Protein AF-A0A165RMY0-F1 (afdb_monomer_lite)

Sequence (257 aa):
VIVLIRSHKGRTPVPSGYGSRSSFDFRRALIEDEMNNNKLNLLRGLVAYKQALLRDNFRCVVSGKMDKQSWNSTVKGGACGTQCAHIFGEIINTDLGEKAKVSAVQAIVVKKFFILEIYISKELAGAQIHRLDNILTLDSNLHEYFDNLKLWFEATETANRYNVVSTLDVVFHKDGFNVPHVVTFQFAQELALPNPRYLHIHASCCRVAHMSGAIGYYELLDDDDDEYDSTGVVPADVLAARLYDISISQSYLSDPV

InterPro domains:
  IPR003615 HNH nuclease [PF13391] (60-152)

Secondary structure (DSSP, 8-state):
-----PPP-PPPPP--------HHHHHHHHHHHHHHH--STHHHHHHHHHHHHHHTTTB-TTT-PEETTT--TTS-S-EE-EEEEESS-GGGTS---S--TTSHHHHHHHHHSHHHHHHHHHHTTGGGGG-GGGEEEEEHHHHHHHHTTSEEEEE-SSTTEEEEEES-GGGT-TTTT---SEEE---STTPPPPPHHHHHHHHHHHHHHHHTTHHHHHHHHHH--S---TTS--HHHHHHHHHHHHHHHHHTTS---

Foldseek 3Di:
DDDDDDDDDDDDDDDDPDPDPQLLNVVLVVLVVVLVDDDDQVCLLVNLLSLQCQFLVQAQQFLRAHDPVRDDPVDPHHYAPKDKAFLDDCLLQDDDDPDDLQQCLVSLLCVLVVVSSVVCNVCCPDSNSSQNLRIGTHGPVVSSCLSLLQWAWDDDPDPQKTQIHGPDCLCCDPVHSVTDRMGHRDGDPVGDHHHPVSRNVSNVSSVLCVQLVLSVVSVVVVPPPDDPPPPDQDSSNSSVVSVVVVVVVVVVVPDDD

Structure (mmCIF, N/CA/C/O backbone):
data_AF-A0A165RMY0-F1
#
_entry.id   AF-A0A165RMY0-F1
#
loop_
_atom_site.group_PDB
_atom_site.id
_atom_site.type_symbol
_atom_site.label_atom_id
_atom_site.label_alt_id
_atom_site.label_comp_id
_atom_site.label_asym_id
_atom_site.label_entity_id
_atom_site.label_seq_id
_atom_site.pdbx_PDB_ins_code
_atom_site.Cartn_x
_atom_site.Cartn_y
_atom_site.Cartn_z
_atom_site.occupancy
_atom_site.B_iso_or_equiv
_atom_site.auth_seq_id
_atom_site.auth_comp_id
_atom_site.auth_asym_id
_atom_site.auth_atom_id
_atom_site.pdbx_PDB_model_num
ATOM 1 N N . VAL A 1 1 ? 30.633 -5.294 35.279 1.00 34.88 1 VAL A N 1
ATOM 2 C CA . VAL A 1 1 ? 29.904 -4.755 36.451 1.00 34.88 1 VAL A CA 1
ATOM 3 C C . VAL A 1 1 ? 28.467 -4.510 36.023 1.00 34.88 1 VAL A C 1
ATOM 5 O O . VAL A 1 1 ? 28.232 -3.653 35.186 1.00 34.88 1 VAL A O 1
ATOM 8 N N . ILE A 1 2 ? 27.542 -5.345 36.497 1.00 27.94 2 ILE A N 1
ATOM 9 C CA . ILE A 1 2 ? 26.100 -5.256 36.223 1.00 27.94 2 ILE A CA 1
ATOM 10 C C . ILE A 1 2 ? 25.501 -4.319 37.276 1.00 27.94 2 ILE A C 1
ATOM 12 O O . ILE A 1 2 ? 25.646 -4.589 38.467 1.00 27.94 2 ILE A O 1
ATOM 16 N N . VAL A 1 3 ? 24.840 -3.236 36.863 1.00 31.17 3 VAL A N 1
ATOM 17 C CA . VAL A 1 3 ? 24.100 -2.359 37.784 1.00 31.17 3 VAL A CA 1
ATOM 18 C C . VAL A 1 3 ? 22.617 -2.718 37.714 1.00 31.17 3 VAL A C 1
ATOM 20 O O . VAL A 1 3 ? 21.910 -2.364 36.777 1.00 31.17 3 VAL A O 1
ATOM 23 N N . LEU A 1 4 ? 22.164 -3.463 38.723 1.00 30.69 4 LEU A N 1
ATOM 24 C CA . LEU A 1 4 ? 20.758 -3.739 39.019 1.00 30.69 4 LEU A CA 1
ATOM 25 C C . LEU A 1 4 ? 20.117 -2.488 39.638 1.00 30.69 4 LEU A C 1
ATOM 27 O O . LEU A 1 4 ? 20.465 -2.112 40.758 1.00 30.69 4 LEU A O 1
ATOM 31 N N . ILE A 1 5 ? 19.151 -1.869 38.958 1.00 38.00 5 ILE A N 1
ATOM 32 C CA . ILE A 1 5 ? 18.330 -0.805 39.553 1.00 38.00 5 ILE A CA 1
ATOM 33 C C . ILE A 1 5 ? 17.150 -1.459 40.285 1.00 38.00 5 ILE A C 1
ATOM 35 O O . ILE A 1 5 ? 16.245 -2.026 39.675 1.00 38.00 5 ILE A O 1
ATOM 39 N N . ARG A 1 6 ? 17.177 -1.404 41.623 1.00 34.34 6 ARG A N 1
ATOM 40 C CA . ARG A 1 6 ? 16.080 -1.828 42.506 1.00 34.34 6 ARG A CA 1
ATOM 41 C C . ARG A 1 6 ? 14.945 -0.797 42.468 1.00 34.34 6 ARG A C 1
ATOM 43 O O . ARG A 1 6 ? 15.163 0.371 42.769 1.00 34.34 6 ARG A O 1
ATOM 50 N N . SER A 1 7 ? 13.728 -1.247 42.167 1.00 33.22 7 SER A N 1
ATOM 51 C CA . SER A 1 7 ? 12.495 -0.465 42.323 1.00 33.22 7 SER A CA 1
ATOM 52 C C . SER A 1 7 ? 12.099 -0.373 43.805 1.00 33.22 7 SER A C 1
ATOM 54 O O . SER A 1 7 ? 11.977 -1.392 44.492 1.00 33.22 7 SER A O 1
ATOM 56 N N . HIS A 1 8 ? 11.905 0.847 44.313 1.00 31.61 8 HIS A N 1
ATOM 57 C CA . HIS A 1 8 ? 11.304 1.093 45.622 1.00 31.61 8 HIS A CA 1
ATOM 58 C C . HIS A 1 8 ? 9.777 0.951 45.542 1.00 31.61 8 HIS A C 1
ATOM 60 O O . HIS A 1 8 ? 9.111 1.638 44.771 1.00 31.61 8 HIS A O 1
ATOM 66 N N . LYS A 1 9 ? 9.223 0.061 46.376 1.00 41.12 9 LYS A N 1
ATOM 67 C CA . LYS A 1 9 ? 7.779 -0.132 46.560 1.00 41.12 9 LYS A CA 1
ATOM 68 C C . LYS A 1 9 ? 7.156 1.107 47.217 1.00 41.12 9 LYS A C 1
ATOM 70 O O . LYS A 1 9 ? 7.200 1.248 48.437 1.00 41.12 9 LYS A O 1
ATOM 75 N N . GLY A 1 10 ? 6.573 1.987 46.407 1.00 38.88 10 GLY A N 1
ATOM 76 C CA . GLY A 1 10 ? 5.635 3.025 46.844 1.00 38.88 10 GLY A CA 1
ATOM 77 C C . GLY A 1 10 ? 4.197 2.494 46.913 1.00 38.88 10 GLY A C 1
ATOM 78 O O . GLY A 1 10 ? 3.834 1.575 46.182 1.00 38.88 10 GLY A O 1
ATOM 79 N N . ARG A 1 11 ? 3.389 3.056 47.821 1.00 34.16 11 ARG A N 1
ATOM 80 C CA . ARG A 1 11 ? 1.972 2.714 48.049 1.00 34.16 11 ARG A CA 1
ATOM 81 C C . ARG A 1 11 ? 1.127 2.904 46.781 1.00 34.16 11 ARG A C 1
ATOM 83 O O . ARG A 1 11 ? 1.184 3.962 46.164 1.00 34.16 11 ARG A O 1
ATOM 90 N N . THR A 1 12 ? 0.300 1.910 46.457 1.00 37.19 12 THR A N 1
ATOM 91 C CA . THR A 1 12 ? -0.733 1.967 45.411 1.00 37.19 12 THR A CA 1
ATOM 92 C C . THR A 1 12 ? -1.746 3.079 45.719 1.00 37.19 12 THR A C 1
ATOM 94 O O . THR A 1 12 ? -2.384 3.014 46.774 1.00 37.19 12 THR A O 1
ATOM 97 N N . PRO A 1 13 ? -1.928 4.0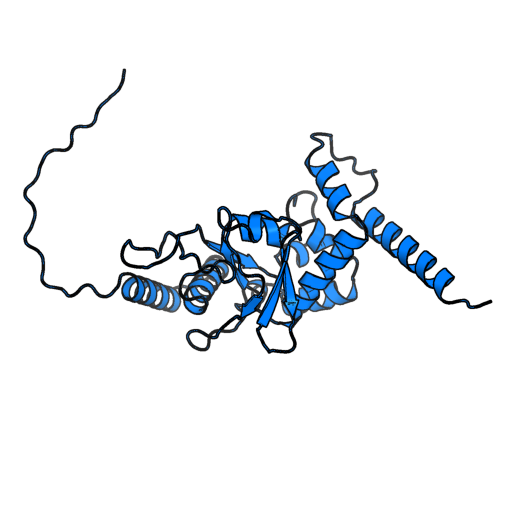94 44.853 1.00 40.50 13 PRO A N 1
ATOM 98 C CA . PRO A 1 13 ? -3.017 5.050 45.002 1.00 40.50 13 PRO A CA 1
ATOM 99 C C . PRO A 1 13 ? -4.366 4.390 44.692 1.00 40.50 13 PRO A C 1
ATOM 101 O O . PRO A 1 13 ? -4.460 3.489 43.860 1.00 40.50 13 PRO A O 1
ATOM 104 N N . VAL A 1 14 ? -5.402 4.859 45.384 1.00 31.81 14 VAL A N 1
ATOM 105 C CA . VAL A 1 14 ? -6.807 4.442 45.254 1.00 31.81 14 VAL A CA 1
ATOM 106 C C . VAL A 1 14 ? -7.271 4.544 43.789 1.00 31.81 14 VAL A C 1
ATOM 108 O O . VAL A 1 14 ? -6.948 5.544 43.144 1.00 31.81 14 VAL A O 1
ATOM 111 N N . PRO A 1 15 ? -8.035 3.571 43.249 1.00 34.16 15 PRO A N 1
ATOM 112 C CA . PRO A 1 15 ? -8.559 3.661 41.889 1.00 34.16 15 PRO A CA 1
ATOM 113 C C . PRO A 1 15 ? -9.482 4.876 41.774 1.00 34.16 15 PRO A C 1
ATOM 115 O O . PRO A 1 15 ? -10.523 4.940 42.429 1.00 34.16 15 PRO A O 1
ATOM 118 N N . SER A 1 16 ? -9.104 5.855 40.955 1.00 42.16 16 SER A N 1
ATOM 119 C CA . SER A 1 16 ? -10.005 6.937 40.584 1.00 42.16 16 SER A CA 1
ATOM 120 C C . SER A 1 16 ? -11.103 6.364 39.685 1.00 42.16 16 SER A C 1
ATOM 122 O O . SER A 1 16 ? -10.836 5.771 38.642 1.00 42.16 16 SER A O 1
ATOM 124 N N . GLY A 1 17 ? -12.357 6.520 40.113 1.00 38.38 17 GLY A N 1
ATOM 125 C CA . GLY A 1 17 ? -13.561 6.063 39.414 1.00 38.38 17 GLY A CA 1
ATOM 126 C C . GLY A 1 17 ? -13.906 6.876 38.165 1.00 38.38 17 GLY A C 1
ATOM 127 O O . GLY A 1 17 ? -15.063 7.233 37.971 1.00 38.38 17 GLY A O 1
ATOM 128 N N . TYR A 1 18 ? -12.924 7.177 37.318 1.00 40.72 18 TYR A N 1
ATOM 129 C CA . TYR A 1 18 ? -13.184 7.641 35.962 1.00 40.72 18 TYR A CA 1
ATOM 130 C C . TYR A 1 18 ? -13.264 6.410 35.072 1.00 40.72 18 TYR A C 1
ATOM 132 O O . TYR A 1 18 ? -12.247 5.771 34.801 1.00 40.72 18 TYR A O 1
ATOM 140 N N . GLY A 1 19 ? -14.481 6.061 34.641 1.00 38.88 19 GLY A N 1
ATOM 141 C CA . GLY A 1 19 ? -14.678 5.076 33.584 1.00 38.88 19 GLY A CA 1
ATOM 142 C C . GLY A 1 19 ? -13.726 5.415 32.447 1.00 38.88 19 GLY A C 1
ATOM 143 O O . GLY A 1 19 ? -13.791 6.516 31.897 1.00 38.88 19 GLY A O 1
ATOM 144 N N . SER A 1 20 ? -12.765 4.526 32.189 1.00 46.06 20 SER A N 1
ATOM 145 C CA . SER A 1 20 ? -11.734 4.761 31.192 1.00 46.06 20 SER A CA 1
ATOM 146 C C . SER A 1 20 ? -12.426 4.959 29.856 1.00 46.06 20 SER A C 1
ATOM 148 O O . SER A 1 20 ? -12.879 4.002 29.231 1.00 46.06 20 SER A O 1
ATOM 150 N N . ARG A 1 21 ? -12.506 6.218 29.419 1.00 45.94 21 ARG A N 1
ATOM 151 C CA . ARG A 1 21 ? -12.652 6.546 28.006 1.00 45.94 21 ARG A CA 1
ATOM 152 C C . ARG A 1 21 ? -11.625 5.668 27.296 1.00 45.94 21 ARG A C 1
ATOM 154 O O . ARG A 1 21 ? -10.465 5.650 27.722 1.00 45.94 21 ARG A O 1
ATOM 161 N N . SER A 1 22 ? -12.059 4.843 26.345 1.00 57.19 22 SER A N 1
ATOM 162 C CA . SER A 1 22 ? -11.154 3.863 25.747 1.00 57.19 22 SER A CA 1
ATOM 163 C C . SER A 1 22 ? -9.915 4.608 25.231 1.00 57.19 22 SER A C 1
ATOM 165 O O . SER A 1 22 ? -10.031 5.738 24.751 1.00 57.19 22 SER A O 1
ATOM 167 N N . SER A 1 23 ? -8.711 4.045 25.369 1.00 58.12 23 SER A N 1
ATOM 168 C CA . SER A 1 23 ? -7.483 4.738 24.929 1.00 58.12 23 SER A CA 1
ATOM 169 C C . SER A 1 23 ? -7.546 5.164 23.453 1.00 58.12 23 SER A C 1
ATOM 171 O O . SER A 1 23 ? -6.851 6.096 23.054 1.00 58.12 23 SER A O 1
ATOM 173 N N . PHE A 1 24 ? -8.415 4.512 22.671 1.00 59.06 24 PHE A N 1
ATOM 174 C CA . PHE A 1 24 ? -8.783 4.867 21.301 1.00 59.06 24 PHE A CA 1
ATOM 175 C C . PHE A 1 24 ? -9.515 6.194 21.210 1.00 59.06 24 PHE A C 1
ATOM 177 O O . PHE A 1 24 ? -9.080 7.065 20.465 1.00 59.06 24 PHE A O 1
ATOM 184 N N . ASP A 1 25 ? -10.582 6.374 21.986 1.00 65.88 25 ASP A N 1
ATOM 185 C CA . ASP A 1 25 ? -11.353 7.619 21.992 1.00 65.88 25 ASP A CA 1
ATOM 186 C C . ASP A 1 25 ? -10.493 8.796 22.460 1.00 65.88 25 ASP A C 1
ATOM 188 O O . ASP A 1 25 ? -10.648 9.916 21.979 1.00 65.88 25 ASP A O 1
ATOM 192 N N . PHE A 1 26 ? -9.549 8.536 23.371 1.00 68.75 26 PHE A N 1
ATOM 193 C CA . PHE A 1 26 ? -8.581 9.535 23.812 1.00 68.75 26 PHE A CA 1
ATOM 194 C C . PHE A 1 26 ? -7.578 9.912 22.710 1.00 68.75 26 PHE A C 1
ATOM 196 O O . PHE A 1 26 ? -7.409 11.096 22.432 1.00 68.75 26 PHE A O 1
ATOM 203 N N . ARG A 1 27 ? -6.936 8.934 22.051 1.00 69.38 27 ARG A N 1
ATOM 204 C CA . ARG A 1 27 ? -5.999 9.217 20.944 1.00 69.38 27 ARG A CA 1
ATOM 205 C C . ARG A 1 27 ? -6.680 9.863 19.750 1.00 69.38 27 ARG A C 1
ATOM 207 O O . ARG A 1 27 ? -6.096 10.755 19.147 1.00 69.38 27 ARG A O 1
ATOM 214 N N . ARG A 1 28 ? -7.900 9.431 19.426 1.00 73.56 28 ARG A N 1
ATOM 215 C CA . ARG A 1 28 ? -8.724 10.050 18.387 1.00 73.56 28 ARG A CA 1
ATOM 216 C C . ARG A 1 28 ? -8.933 11.530 18.689 1.00 73.56 28 ARG A C 1
ATOM 218 O O . ARG A 1 28 ? -8.552 12.356 17.871 1.00 73.56 28 ARG A O 1
ATOM 225 N N . ALA A 1 29 ? -9.439 11.852 19.880 1.00 72.62 29 ALA A N 1
ATOM 226 C CA . ALA A 1 29 ? -9.678 13.236 20.279 1.00 72.62 29 ALA A CA 1
ATOM 227 C C . ALA A 1 29 ? -8.391 14.082 20.277 1.00 72.62 29 ALA A C 1
ATOM 229 O O . ALA A 1 29 ? -8.426 15.242 19.881 1.00 72.62 29 ALA A O 1
ATOM 230 N N . LEU A 1 30 ? -7.254 13.503 20.684 1.00 71.50 30 LEU A N 1
ATOM 231 C CA . LEU A 1 30 ? -5.956 14.182 20.644 1.00 71.50 30 LEU A CA 1
ATOM 232 C C . LEU A 1 30 ? -5.532 14.513 19.206 1.00 71.50 30 LEU A C 1
ATOM 234 O O . LEU A 1 30 ? -5.118 15.632 18.933 1.00 71.50 30 LEU A O 1
ATOM 238 N N . ILE A 1 31 ? -5.655 13.553 18.286 1.00 69.81 31 ILE A N 1
ATOM 239 C CA . ILE A 1 31 ? -5.307 13.763 16.878 1.00 69.81 31 ILE A CA 1
ATOM 240 C C . ILE A 1 31 ? -6.229 14.803 16.236 1.00 69.81 31 ILE A C 1
ATOM 242 O O . ILE A 1 31 ? -5.745 15.672 15.514 1.00 69.81 31 ILE A O 1
ATOM 246 N N . GLU A 1 32 ? -7.534 14.732 16.501 1.00 74.44 32 GLU A N 1
ATOM 247 C CA . GLU A 1 32 ? -8.515 15.699 15.998 1.00 74.44 32 GLU A CA 1
ATOM 248 C C . GLU A 1 32 ? -8.205 17.125 16.492 1.00 74.44 32 GLU A C 1
ATOM 250 O O . GLU A 1 32 ? -8.235 18.069 15.701 1.00 74.44 32 GLU A O 1
ATOM 255 N N . ASP A 1 33 ? -7.835 17.291 17.766 1.00 70.00 33 ASP A N 1
ATOM 256 C CA . ASP A 1 33 ? -7.425 18.583 18.335 1.00 70.00 33 ASP A CA 1
ATOM 257 C C . ASP A 1 33 ? -6.104 19.099 17.735 1.00 70.00 33 ASP A C 1
ATOM 259 O O . ASP A 1 33 ? -6.003 20.257 17.325 1.00 70.00 33 ASP A O 1
ATOM 263 N N . GLU A 1 34 ? -5.098 18.232 17.594 1.00 66.75 34 GLU A N 1
ATOM 264 C CA . GLU A 1 34 ? -3.814 18.582 16.977 1.00 66.75 34 GLU A CA 1
ATOM 265 C C . GLU A 1 34 ? -3.968 19.008 15.510 1.00 66.75 34 GLU A C 1
ATOM 267 O O . GLU A 1 34 ? -3.261 19.910 15.050 1.00 66.75 34 GLU A O 1
ATOM 272 N N . MET A 1 35 ? -4.888 18.381 14.772 1.00 66.25 35 MET A N 1
ATOM 273 C CA . MET A 1 35 ? -5.183 18.730 13.381 1.00 66.25 35 MET A CA 1
ATOM 274 C C . MET A 1 35 ? -5.814 20.118 13.246 1.00 66.25 35 MET A C 1
ATOM 276 O O . MET A 1 35 ? -5.496 20.839 12.301 1.00 66.25 35 MET A O 1
ATOM 280 N N . ASN A 1 36 ? -6.666 20.512 14.191 1.00 66.12 36 ASN A N 1
ATOM 281 C CA . ASN A 1 36 ? -7.329 21.815 14.167 1.00 66.12 36 ASN A CA 1
ATOM 282 C C . ASN A 1 36 ? -6.370 22.981 14.480 1.00 66.12 36 ASN A C 1
ATOM 284 O O . ASN A 1 36 ? -6.662 24.123 14.124 1.00 66.12 36 ASN A O 1
ATOM 288 N N . ASN A 1 37 ? -5.218 22.705 15.105 1.00 61.50 37 ASN A N 1
ATOM 289 C CA . ASN A 1 37 ? -4.375 23.727 15.725 1.00 61.50 37 ASN A CA 1
ATOM 290 C C . ASN A 1 37 ? -3.081 24.121 14.970 1.00 61.50 37 ASN A C 1
ATOM 292 O O . ASN A 1 37 ? -2.452 25.086 15.402 1.00 61.50 37 ASN A O 1
ATOM 296 N N . ASN A 1 38 ? -2.642 23.477 13.868 1.00 53.47 38 ASN A N 1
ATOM 297 C CA . ASN A 1 38 ? -1.276 23.728 13.341 1.00 53.47 38 ASN A CA 1
ATOM 298 C C . ASN A 1 38 ? -1.081 23.947 11.814 1.00 53.47 38 ASN A C 1
ATOM 300 O O . ASN A 1 38 ? -1.577 23.206 10.969 1.00 53.47 38 ASN A O 1
ATOM 304 N N . LYS A 1 39 ? -0.272 24.981 11.487 1.00 58.94 39 LYS A N 1
ATOM 305 C CA . LYS A 1 39 ? 0.133 25.505 10.156 1.00 58.94 39 LYS A CA 1
ATOM 306 C C . LYS A 1 39 ? 1.559 25.065 9.750 1.00 58.94 39 LYS A C 1
ATOM 308 O O . LYS A 1 39 ? 2.464 25.222 10.558 1.00 58.94 39 LYS A O 1
ATOM 313 N N . LEU A 1 40 ? 1.748 24.733 8.457 1.00 49.84 40 LEU A N 1
ATOM 314 C CA . LEU A 1 40 ? 2.989 24.610 7.628 1.00 49.84 40 LEU A CA 1
ATOM 315 C C . LEU A 1 40 ? 3.378 23.193 7.153 1.00 49.84 40 LEU A C 1
ATOM 317 O O . LEU A 1 40 ? 3.187 22.206 7.840 1.00 49.84 40 LEU A O 1
ATOM 321 N N . ASN A 1 41 ? 3.933 23.111 5.937 1.00 47.12 41 ASN A N 1
ATOM 322 C CA . ASN A 1 41 ? 4.053 21.913 5.084 1.00 47.12 41 ASN A CA 1
ATOM 323 C C . ASN A 1 41 ? 4.687 20.653 5.707 1.00 47.12 41 ASN A C 1
ATOM 325 O O . ASN A 1 41 ? 4.256 19.562 5.351 1.00 47.12 41 ASN A O 1
ATOM 329 N N . LEU A 1 42 ? 5.622 20.761 6.662 1.00 49.53 42 LEU A N 1
ATOM 330 C CA . LEU A 1 42 ? 6.168 19.592 7.382 1.00 49.53 42 LEU A CA 1
ATOM 331 C C . LEU A 1 42 ? 5.092 18.886 8.233 1.00 49.53 42 LEU A C 1
ATOM 333 O O . LEU A 1 42 ? 5.133 17.678 8.446 1.00 49.53 42 LEU A O 1
ATOM 337 N N . LEU A 1 43 ? 4.071 19.631 8.661 1.00 61.44 43 LEU A N 1
ATOM 338 C CA . LEU A 1 43 ? 2.893 19.083 9.319 1.00 61.44 43 LEU A CA 1
ATOM 339 C C . LEU A 1 43 ? 1.960 18.383 8.333 1.00 61.44 43 LEU A C 1
ATOM 341 O O . LEU A 1 43 ? 1.160 17.583 8.783 1.00 61.44 43 LEU A O 1
ATOM 345 N N . ARG A 1 44 ? 2.027 18.626 7.015 1.00 68.50 44 ARG A N 1
ATOM 346 C CA . ARG A 1 44 ? 1.049 18.052 6.071 1.00 68.50 44 ARG A CA 1
ATOM 347 C C . ARG A 1 44 ? 1.199 16.547 5.928 1.00 68.50 44 ARG A C 1
ATOM 349 O O . ARG A 1 44 ? 0.193 15.857 6.011 1.00 68.50 44 ARG A O 1
ATOM 356 N N . GLY A 1 45 ? 2.425 16.040 5.794 1.00 71.81 45 GLY A N 1
ATO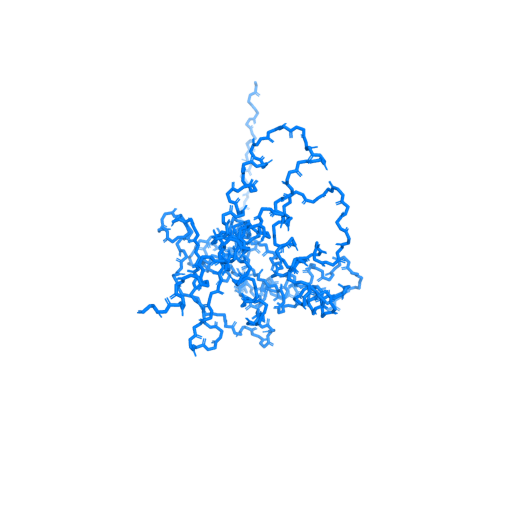M 357 C CA . GLY A 1 45 ? 2.674 14.595 5.801 1.00 71.81 45 GLY A CA 1
ATOM 358 C C . GLY A 1 45 ? 2.250 13.949 7.125 1.00 71.81 45 GLY A C 1
ATOM 359 O O . GLY A 1 45 ? 1.584 12.919 7.129 1.00 71.81 45 GLY A O 1
ATOM 360 N N . LEU A 1 46 ? 2.543 14.604 8.255 1.00 78.06 46 LEU A N 1
ATOM 361 C CA . LEU A 1 46 ? 2.135 14.131 9.582 1.00 78.06 46 LEU A CA 1
ATOM 362 C C . LEU A 1 46 ? 0.608 14.159 9.778 1.00 78.06 46 LEU A C 1
ATOM 364 O O . LEU A 1 46 ? 0.043 13.234 10.354 1.00 78.06 46 LEU A O 1
ATOM 368 N N . VAL A 1 47 ? -0.063 15.207 9.299 1.00 83.12 47 VAL A N 1
ATOM 369 C CA . VAL A 1 47 ? -1.525 15.358 9.320 1.00 83.12 47 VAL A CA 1
ATOM 370 C C . VAL A 1 47 ? -2.167 14.309 8.423 1.00 83.12 47 VAL A C 1
ATOM 372 O O . VAL A 1 47 ? -3.107 13.654 8.854 1.00 83.12 47 VAL A O 1
ATOM 375 N N . ALA A 1 48 ? -1.631 14.086 7.224 1.00 85.69 48 ALA A N 1
ATOM 376 C CA . ALA A 1 48 ? -2.126 13.066 6.311 1.00 85.69 48 ALA A CA 1
ATOM 377 C C . ALA A 1 48 ? -1.952 11.656 6.894 1.00 85.69 48 ALA A C 1
ATOM 379 O O . ALA A 1 48 ? -2.873 10.847 6.826 1.00 85.69 48 ALA A O 1
ATOM 380 N N . TYR A 1 49 ? -0.825 11.383 7.560 1.00 88.00 49 TYR A N 1
ATOM 381 C CA . TYR A 1 49 ? -0.627 10.128 8.285 1.00 88.00 49 TYR A CA 1
ATOM 382 C C . TYR A 1 49 ? -1.644 9.951 9.420 1.00 88.00 49 TYR A C 1
ATOM 384 O O . TYR A 1 49 ? -2.256 8.895 9.557 1.00 88.00 49 TYR A O 1
ATOM 392 N N . LYS A 1 50 ? -1.884 10.999 10.211 1.00 88.44 50 LYS A N 1
ATOM 393 C CA . LYS A 1 50 ? -2.900 10.990 11.271 1.00 88.44 50 LYS A CA 1
ATOM 394 C C . LYS A 1 50 ? -4.316 10.781 10.723 1.00 88.44 50 LYS A C 1
ATOM 396 O O . LYS A 1 50 ? -5.074 9.998 11.289 1.00 88.44 50 LYS A O 1
ATOM 401 N N . GLN A 1 51 ? -4.656 11.415 9.603 1.00 89.88 51 GLN A N 1
ATOM 402 C CA . GLN A 1 51 ? -5.914 11.185 8.890 1.00 89.88 51 GLN A CA 1
ATOM 403 C C . GLN A 1 51 ? -6.027 9.746 8.381 1.00 89.88 51 GLN A C 1
ATOM 405 O O . GLN A 1 51 ? -7.093 9.150 8.498 1.00 89.88 51 GLN A O 1
ATOM 410 N N . ALA A 1 52 ? -4.940 9.164 7.870 1.00 92.38 52 ALA A N 1
ATOM 411 C CA . ALA A 1 52 ? -4.909 7.768 7.441 1.00 92.38 52 ALA A CA 1
ATOM 412 C C . ALA A 1 52 ? -5.135 6.817 8.621 1.00 92.38 52 ALA A C 1
ATOM 414 O O . ALA A 1 52 ? -5.979 5.929 8.533 1.00 92.38 52 ALA A O 1
ATOM 415 N N . LEU A 1 53 ? -4.502 7.070 9.771 1.00 91.75 53 LEU A N 1
ATOM 416 C CA . LEU A 1 53 ? -4.775 6.320 10.998 1.00 91.75 53 LEU A CA 1
ATOM 417 C C . LEU A 1 53 ? -6.243 6.433 11.426 1.00 91.75 53 LEU A C 1
ATOM 419 O O . LEU A 1 53 ? -6.848 5.423 11.775 1.00 91.75 53 LEU A O 1
ATOM 423 N N . LEU A 1 54 ? -6.845 7.623 11.377 1.00 90.56 54 LEU A N 1
ATOM 424 C CA . LEU A 1 54 ? -8.266 7.794 11.697 1.00 90.56 54 LEU A CA 1
ATOM 425 C C . LEU A 1 54 ? -9.178 7.040 10.720 1.00 90.56 54 LEU A C 1
ATOM 427 O O . LEU A 1 54 ? -10.090 6.338 11.170 1.00 90.56 54 LEU A O 1
ATOM 431 N N . ARG A 1 55 ? -8.905 7.147 9.413 1.00 92.94 55 ARG A N 1
ATOM 432 C CA . ARG A 1 55 ? -9.610 6.439 8.331 1.00 92.94 55 ARG A CA 1
ATOM 433 C C . ARG A 1 55 ? -9.538 4.926 8.510 1.00 92.94 55 ARG A C 1
ATOM 435 O O . ARG A 1 55 ? -10.526 4.232 8.312 1.00 92.94 55 ARG A O 1
ATOM 442 N N . ASP A 1 56 ? -8.389 4.423 8.936 1.00 92.44 56 ASP A N 1
ATOM 443 C CA . ASP A 1 56 ? -8.116 2.988 9.002 1.00 92.44 56 ASP A CA 1
ATOM 444 C C . ASP A 1 56 ? -8.345 2.423 10.416 1.00 92.44 56 ASP A C 1
ATOM 446 O O . ASP A 1 56 ? -7.954 1.298 10.731 1.00 92.44 56 ASP A O 1
ATOM 450 N N . ASN A 1 57 ? -8.989 3.206 11.294 1.00 90.88 57 ASN A N 1
ATOM 451 C CA . ASN A 1 57 ? -9.255 2.870 12.693 1.00 90.88 57 ASN A CA 1
ATOM 452 C C . ASN A 1 57 ? -7.999 2.377 13.439 1.00 90.88 57 ASN A C 1
ATOM 454 O O . ASN A 1 57 ? -8.038 1.400 14.193 1.00 90.88 57 ASN A O 1
ATOM 458 N N . PHE A 1 58 ? -6.885 3.073 13.205 1.00 91.19 58 PHE A N 1
ATOM 459 C CA . PHE A 1 58 ? -5.559 2.826 13.761 1.00 91.19 58 PHE A CA 1
ATOM 460 C C . PHE A 1 58 ? -5.024 1.429 13.447 1.00 91.19 58 PHE A C 1
ATOM 462 O O . PHE A 1 58 ? -4.417 0.784 14.305 1.00 91.19 58 PHE A O 1
ATOM 469 N N . ARG A 1 59 ? -5.285 0.918 12.242 1.00 92.19 59 ARG A N 1
ATOM 470 C CA . ARG A 1 59 ? -4.835 -0.407 11.811 1.00 92.19 59 ARG A CA 1
ATOM 471 C C . ARG A 1 59 ? -4.106 -0.338 10.484 1.00 92.19 59 ARG A C 1
ATOM 473 O O . ARG A 1 59 ? -4.388 0.506 9.641 1.00 92.19 59 ARG A O 1
ATOM 480 N N . CYS A 1 60 ? -3.207 -1.292 10.282 1.00 94.38 60 CYS A N 1
ATOM 481 C CA . CYS A 1 60 ? -2.749 -1.622 8.946 1.00 94.38 60 CYS A CA 1
ATOM 482 C C . CYS A 1 60 ? -3.956 -2.069 8.108 1.00 94.38 60 CYS A C 1
ATOM 484 O O . CYS A 1 60 ? -4.652 -3.013 8.491 1.00 94.38 60 CYS A O 1
ATOM 486 N N . VAL A 1 61 ? -4.173 -1.438 6.951 1.00 94.31 61 VAL A N 1
ATOM 487 C CA . VAL A 1 61 ? -5.327 -1.725 6.072 1.00 94.31 61 VAL A CA 1
ATOM 488 C C . VAL A 1 61 ? -5.302 -3.124 5.463 1.00 94.31 61 VAL A C 1
ATOM 490 O O . VAL A 1 61 ? -6.306 -3.589 4.933 1.00 94.31 61 VAL A O 1
ATOM 493 N N . VAL A 1 62 ? -4.154 -3.796 5.545 1.00 94.00 62 VAL A N 1
ATOM 494 C CA . VAL A 1 62 ? -3.920 -5.109 4.945 1.00 94.00 62 VAL A CA 1
ATOM 495 C C . VAL A 1 62 ? -3.981 -6.208 6.000 1.00 94.00 62 VAL A C 1
ATOM 497 O O . VAL A 1 62 ? -4.816 -7.100 5.921 1.00 94.00 62 VAL A O 1
ATOM 500 N N . SER A 1 63 ? -3.126 -6.140 7.025 1.00 93.38 63 SER A N 1
ATOM 501 C CA . SER A 1 63 ? -3.063 -7.173 8.069 1.00 93.38 63 SER A CA 1
ATOM 502 C C . SER A 1 63 ? -4.122 -7.009 9.164 1.00 93.38 63 SER A C 1
ATOM 504 O O . SER A 1 63 ? -4.319 -7.913 9.975 1.00 93.38 63 SER A O 1
ATOM 506 N N . GLY A 1 64 ? -4.762 -5.838 9.265 1.00 92.00 64 GLY A N 1
ATOM 507 C CA . GLY A 1 64 ? -5.693 -5.500 10.346 1.00 92.00 64 GLY A CA 1
ATOM 508 C C . GLY A 1 64 ? -5.038 -5.342 11.727 1.00 92.00 64 GLY A C 1
ATOM 509 O O . GLY A 1 64 ? -5.736 -5.039 12.707 1.00 92.00 64 GLY A O 1
ATOM 510 N N . LYS A 1 65 ? -3.712 -5.533 11.830 1.00 91.69 65 LYS A N 1
ATOM 511 C CA . LYS A 1 65 ? -2.938 -5.316 13.059 1.00 91.69 65 LYS A CA 1
ATOM 512 C C . LYS A 1 65 ? -3.010 -3.844 13.452 1.00 91.69 65 LYS A C 1
ATOM 514 O O . LYS A 1 65 ? -3.030 -2.957 12.603 1.00 91.69 65 LYS A O 1
ATOM 519 N N . MET A 1 66 ? -3.103 -3.602 14.750 1.00 91.69 66 MET A N 1
ATOM 520 C CA . MET A 1 66 ? -3.283 -2.266 15.305 1.00 91.69 66 MET A CA 1
ATOM 521 C C . MET A 1 66 ? -1.952 -1.530 15.408 1.00 91.69 66 MET A C 1
ATOM 523 O O . MET A 1 66 ? -0.934 -2.139 15.726 1.00 91.69 66 MET A O 1
ATOM 527 N N . ASP A 1 67 ? -1.963 -0.220 15.200 1.00 92.19 67 ASP A N 1
ATOM 528 C CA . ASP A 1 67 ? -0.799 0.619 15.444 1.00 92.19 67 ASP A CA 1
ATOM 529 C C . ASP A 1 67 ? -0.302 0.446 16.890 1.00 92.19 67 ASP A C 1
ATOM 531 O O . ASP A 1 67 ? -1.074 0.487 17.853 1.00 92.19 67 ASP A O 1
ATOM 535 N N . LYS A 1 68 ? 1.006 0.222 17.054 1.00 90.19 68 LYS A N 1
ATOM 536 C CA . LYS A 1 68 ? 1.676 0.065 18.355 1.00 90.19 68 LYS A CA 1
ATOM 537 C C . LYS A 1 68 ? 1.434 1.273 19.246 1.00 90.19 68 LYS A C 1
ATOM 539 O O . LYS A 1 68 ? 1.211 1.111 20.444 1.00 90.19 68 LYS A O 1
ATOM 544 N N . GLN A 1 69 ? 1.426 2.471 18.665 1.00 86.25 69 GLN A N 1
ATOM 545 C CA . GLN A 1 69 ? 1.010 3.674 19.365 1.00 86.25 69 GLN A CA 1
ATOM 546 C C . GLN A 1 69 ? -0.511 3.816 19.340 1.00 86.25 69 GLN A C 1
ATOM 548 O O . GLN A 1 69 ? -1.019 4.900 19.176 1.00 86.25 69 GLN A O 1
ATOM 553 N N . SER A 1 70 ? -1.297 2.773 19.482 1.00 85.00 70 SER A N 1
ATOM 554 C CA . SER A 1 70 ? -2.755 2.865 19.663 1.00 85.00 70 SER A CA 1
ATOM 555 C C . SER A 1 70 ? -3.260 1.651 20.409 1.00 85.00 70 SER A C 1
ATOM 557 O O . SER A 1 70 ? -4.233 1.733 21.155 1.00 85.00 70 SER A O 1
ATOM 559 N N . TRP A 1 71 ? -2.522 0.555 20.271 1.00 83.31 71 TRP A N 1
ATOM 560 C CA . TRP A 1 71 ? -2.732 -0.695 20.948 1.00 83.31 71 TRP A CA 1
ATOM 561 C C . TRP A 1 71 ? -2.810 -0.563 22.469 1.00 83.31 71 TRP A C 1
ATOM 563 O O . TRP A 1 71 ? -2.048 0.154 23.123 1.00 83.31 71 TRP A O 1
ATOM 573 N N . ASN A 1 72 ? -3.738 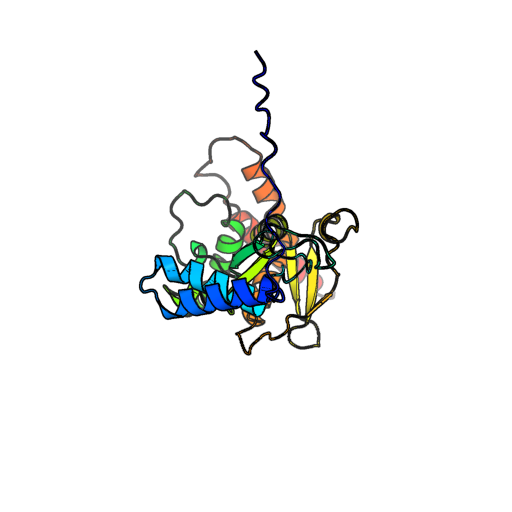-1.334 23.022 1.00 76.88 72 ASN A N 1
ATOM 574 C CA . ASN A 1 72 ? -3.835 -1.642 24.434 1.00 76.88 72 ASN A CA 1
ATOM 575 C C . ASN A 1 72 ? -4.120 -3.146 24.584 1.00 76.88 72 ASN A C 1
ATOM 577 O O . ASN A 1 72 ? -4.567 -3.807 23.646 1.00 76.88 72 ASN A O 1
ATOM 581 N N . SER A 1 73 ? -3.893 -3.692 25.776 1.00 69.81 73 SER A N 1
ATOM 582 C CA . SER A 1 73 ? -4.076 -5.124 26.044 1.00 69.81 73 SER A CA 1
ATOM 583 C C . SER A 1 73 ? -5.533 -5.601 25.988 1.00 69.81 73 SER A C 1
ATOM 585 O O . SER A 1 73 ? -5.774 -6.806 26.042 1.00 69.81 73 SER A O 1
ATOM 587 N N . THR A 1 74 ? -6.511 -4.694 25.885 1.00 68.56 74 THR A N 1
ATOM 588 C CA . THR A 1 74 ? -7.939 -5.039 25.827 1.00 68.56 74 THR A CA 1
ATOM 589 C C . THR A 1 74 ? -8.449 -5.233 24.400 1.00 68.56 74 THR A C 1
ATOM 591 O O . THR A 1 74 ? -9.509 -5.836 24.213 1.00 68.56 74 THR A O 1
ATOM 594 N N . VAL A 1 75 ? -7.699 -4.799 23.380 1.00 68.56 75 VAL A N 1
ATOM 595 C CA . VAL A 1 75 ? -8.039 -5.051 21.977 1.00 68.56 75 VAL A CA 1
ATOM 596 C C . VAL A 1 75 ? -7.488 -6.384 21.503 1.00 68.56 75 VAL A C 1
ATOM 598 O O . VAL A 1 75 ? -6.286 -6.636 21.510 1.00 68.56 75 VAL A O 1
ATOM 601 N N . LYS A 1 76 ? -8.402 -7.230 21.021 1.00 68.69 76 LYS A N 1
ATOM 602 C CA . LYS A 1 76 ? -8.059 -8.477 20.337 1.00 68.69 76 LYS A CA 1
ATOM 603 C C . LYS A 1 76 ? -7.329 -8.178 19.023 1.00 68.69 76 LYS A C 1
ATOM 605 O O . LYS A 1 76 ? -7.752 -7.316 18.250 1.00 68.69 76 LYS A O 1
ATOM 610 N N . GLY A 1 77 ? -6.272 -8.943 18.763 1.00 73.38 77 GLY A N 1
ATOM 611 C CA . GLY A 1 77 ? -5.423 -8.818 17.578 1.00 73.38 77 GLY A CA 1
ATOM 612 C C . GLY A 1 77 ? -3.990 -8.405 17.919 1.00 73.38 77 GLY A C 1
ATOM 613 O O . GLY A 1 77 ? -3.692 -8.000 19.041 1.00 73.38 77 GLY A O 1
ATOM 614 N N . GLY A 1 78 ? -3.090 -8.551 16.946 1.00 85.06 78 GLY A N 1
ATOM 615 C CA . GLY A 1 78 ? -1.691 -8.141 17.084 1.00 85.06 78 GLY A CA 1
ATOM 616 C C . GLY A 1 78 ? -1.494 -6.631 16.923 1.00 85.06 78 GLY A C 1
ATOM 617 O O . GLY A 1 78 ? -2.355 -5.937 16.376 1.00 85.06 78 GLY A O 1
ATOM 618 N N . ALA A 1 79 ? -0.331 -6.147 17.361 1.00 90.38 79 ALA A N 1
ATOM 619 C CA . ALA A 1 79 ? 0.129 -4.779 17.137 1.00 90.38 79 ALA A CA 1
ATOM 620 C C . ALA A 1 79 ? 1.296 -4.743 16.138 1.00 90.38 79 ALA A C 1
ATOM 622 O O . ALA A 1 79 ? 2.143 -5.638 16.141 1.00 90.38 79 ALA A O 1
ATOM 623 N N . CYS A 1 80 ? 1.376 -3.694 15.326 1.00 91.50 80 CYS A N 1
ATOM 624 C CA . CYS A 1 80 ? 2.450 -3.450 14.365 1.00 91.50 80 CYS A CA 1
ATOM 625 C C . CYS A 1 80 ? 2.932 -1.999 14.418 1.00 91.50 80 CYS A C 1
ATOM 627 O O . CYS A 1 80 ? 2.210 -1.110 14.862 1.00 91.50 80 CYS A O 1
ATOM 629 N N . GLY A 1 81 ? 4.164 -1.746 13.971 1.00 93.12 81 GLY A N 1
ATOM 630 C CA . GLY A 1 81 ? 4.558 -0.371 13.666 1.00 93.12 81 GLY A CA 1
ATOM 631 C C . GLY A 1 81 ? 3.884 0.019 12.360 1.00 93.12 81 GLY A C 1
ATOM 632 O O . GLY A 1 81 ? 4.208 -0.582 11.340 1.00 93.12 81 GLY A O 1
ATOM 633 N N . THR A 1 82 ? 2.925 0.944 12.393 1.00 93.81 82 THR A N 1
ATOM 634 C CA . THR A 1 82 ? 2.307 1.436 11.160 1.00 93.81 82 THR A CA 1
ATOM 635 C C . THR A 1 82 ? 3.102 2.594 10.575 1.00 93.81 82 THR A C 1
ATOM 637 O O . THR A 1 82 ? 3.752 3.351 11.297 1.00 93.81 82 THR A O 1
ATOM 640 N N . GLN A 1 83 ? 3.039 2.726 9.258 1.00 91.81 83 GLN A N 1
ATOM 641 C CA . GLN A 1 83 ? 3.654 3.795 8.489 1.00 91.81 83 GLN A CA 1
ATOM 642 C C . GLN A 1 83 ? 2.666 4.347 7.458 1.00 91.81 83 GLN A C 1
ATOM 644 O O . GLN A 1 83 ? 1.707 3.680 7.061 1.00 91.81 83 GLN A O 1
ATOM 649 N N . CYS A 1 84 ? 2.916 5.593 7.056 1.00 90.31 84 CYS A N 1
ATOM 650 C CA . CYS A 1 84 ? 2.244 6.255 5.948 1.00 90.31 84 CYS A CA 1
ATOM 651 C C . CYS A 1 84 ? 2.911 5.815 4.646 1.00 90.31 84 CYS A C 1
ATOM 653 O O . CYS A 1 84 ? 4.024 6.256 4.371 1.00 90.31 84 CYS A O 1
ATOM 655 N N . ALA A 1 85 ? 2.234 4.976 3.872 1.00 92.31 85 ALA A N 1
ATOM 656 C CA . ALA A 1 85 ? 2.710 4.527 2.575 1.00 92.31 85 ALA A CA 1
ATOM 657 C C . ALA A 1 85 ? 2.045 5.335 1.467 1.00 92.31 85 ALA A C 1
ATOM 659 O O . ALA A 1 85 ? 0.823 5.284 1.309 1.00 92.31 85 ALA A O 1
ATOM 660 N N . HIS A 1 86 ? 2.828 6.102 0.715 1.00 91.00 86 HIS A N 1
ATOM 661 C CA . HIS A 1 86 ? 2.323 6.770 -0.480 1.00 91.00 86 HIS A CA 1
ATOM 662 C C . HIS A 1 86 ? 2.183 5.749 -1.608 1.00 91.00 86 HIS A C 1
ATOM 664 O O . HIS A 1 86 ? 3.114 5.000 -1.870 1.00 91.00 86 HIS A O 1
ATOM 670 N N . ILE A 1 87 ? 1.047 5.729 -2.311 1.00 91.75 87 ILE A N 1
ATOM 671 C CA . ILE A 1 87 ? 0.902 4.888 -3.512 1.00 91.75 87 ILE A CA 1
ATOM 672 C C . ILE A 1 87 ? 1.895 5.365 -4.578 1.00 91.75 87 ILE A C 1
ATOM 674 O O . ILE A 1 87 ? 2.566 4.553 -5.209 1.00 91.75 87 ILE A O 1
ATOM 678 N N . PHE A 1 88 ? 2.018 6.687 -4.722 1.00 85.94 88 PHE A N 1
ATOM 679 C CA . PHE A 1 88 ? 3.060 7.346 -5.502 1.00 85.94 88 PHE A CA 1
ATOM 680 C C . PHE A 1 88 ? 3.833 8.333 -4.628 1.00 85.94 88 PHE A C 1
ATOM 682 O O . PHE A 1 88 ? 3.271 9.328 -4.156 1.00 85.94 88 PHE A O 1
ATOM 689 N N . GLY A 1 89 ? 5.112 8.026 -4.402 1.00 75.62 89 GLY A N 1
ATOM 690 C CA . GLY A 1 89 ? 6.032 8.826 -3.595 1.00 75.62 89 GLY A CA 1
ATOM 691 C C . GLY A 1 89 ? 6.662 10.008 -4.340 1.00 75.62 89 GLY A C 1
ATOM 692 O O . GLY A 1 89 ? 6.511 10.184 -5.549 1.00 75.62 89 GLY A O 1
ATOM 693 N N . GLU A 1 90 ? 7.403 10.837 -3.597 1.00 61.44 90 GLU A N 1
ATOM 694 C CA . GLU A 1 90 ? 7.954 12.121 -4.075 1.00 61.44 90 GLU A CA 1
ATOM 695 C C . GLU A 1 90 ? 8.989 11.968 -5.192 1.00 61.44 90 GLU A C 1
ATOM 697 O O . GLU A 1 90 ? 9.189 12.881 -5.987 1.00 61.44 90 GLU A O 1
ATOM 702 N N . ILE A 1 91 ? 9.572 10.779 -5.322 1.00 55.06 91 ILE A N 1
ATOM 703 C CA . ILE A 1 91 ? 10.613 10.462 -6.305 1.00 55.06 91 ILE A CA 1
ATOM 704 C C . ILE A 1 91 ? 10.056 10.421 -7.747 1.00 55.06 91 ILE A C 1
ATOM 706 O O . ILE A 1 91 ? 10.801 10.559 -8.715 1.00 55.06 91 ILE A O 1
ATOM 710 N N . ILE A 1 92 ? 8.730 10.341 -7.909 1.00 51.72 92 ILE A N 1
ATOM 711 C CA . ILE A 1 92 ? 8.043 10.502 -9.205 1.00 51.72 92 ILE A CA 1
ATOM 712 C C . ILE A 1 92 ? 7.906 11.993 -9.591 1.00 51.72 92 ILE A C 1
ATOM 714 O O . ILE A 1 92 ? 7.717 12.324 -10.760 1.00 51.72 92 ILE A O 1
ATOM 718 N N . ASN A 1 93 ? 8.034 12.907 -8.623 1.00 46.72 93 ASN A N 1
ATOM 719 C CA . ASN A 1 93 ? 7.946 14.359 -8.819 1.00 46.72 93 ASN A CA 1
ATOM 720 C C . ASN A 1 93 ? 9.306 15.064 -8.871 1.00 46.72 93 ASN A C 1
ATOM 722 O O . ASN A 1 93 ? 9.353 16.257 -9.177 1.00 46.72 93 ASN A O 1
ATOM 726 N N . THR A 1 94 ? 10.400 14.371 -8.561 1.00 40.00 94 THR A N 1
ATOM 727 C CA . THR A 1 94 ? 11.748 14.937 -8.598 1.00 40.00 94 THR A CA 1
ATOM 728 C C . THR A 1 94 ? 12.526 14.449 -9.818 1.00 40.00 94 THR A C 1
ATOM 730 O O . THR A 1 94 ? 12.431 13.292 -10.249 1.00 40.00 94 THR A O 1
ATOM 733 N N . ASP A 1 95 ? 13.314 15.355 -10.401 1.00 42.28 95 ASP A N 1
ATOM 734 C CA . ASP A 1 95 ? 14.392 14.968 -11.306 1.00 42.28 95 ASP A CA 1
ATOM 735 C C . ASP A 1 95 ? 15.358 14.084 -10.514 1.00 42.28 95 ASP A C 1
ATOM 737 O O . ASP A 1 95 ? 15.765 14.434 -9.403 1.00 42.28 95 ASP A O 1
ATOM 741 N N . LEU A 1 96 ? 15.658 12.898 -11.047 1.00 44.34 96 LEU A N 1
ATOM 742 C CA . LEU A 1 96 ? 16.483 11.903 -10.366 1.00 44.34 96 LEU A CA 1
ATOM 743 C C . LEU A 1 96 ? 17.928 12.411 -10.319 1.00 44.34 96 LEU A C 1
ATOM 745 O O . LEU A 1 96 ? 18.721 12.145 -11.215 1.00 44.34 96 LEU A O 1
ATOM 749 N N . GLY A 1 97 ? 18.270 13.156 -9.271 1.00 40.75 97 GLY A N 1
ATOM 750 C CA . GLY A 1 97 ? 19.649 13.269 -8.814 1.00 40.75 97 GLY A CA 1
ATOM 751 C C . GLY A 1 97 ? 20.121 11.939 -8.215 1.00 40.75 97 GLY A C 1
ATOM 752 O O . GLY A 1 97 ? 19.320 11.189 -7.657 1.00 40.75 97 GLY A O 1
ATOM 753 N N . GLU A 1 98 ? 21.427 11.681 -8.313 1.00 39.69 98 GLU A N 1
ATOM 754 C CA . GLU A 1 98 ? 22.178 10.426 -8.082 1.00 39.69 98 GLU A CA 1
ATOM 755 C C . GLU A 1 98 ? 21.982 9.661 -6.746 1.00 39.69 98 GLU A C 1
ATOM 757 O O . GLU A 1 98 ? 22.756 8.755 -6.448 1.00 39.69 98 GLU A O 1
ATOM 762 N N . LYS A 1 99 ? 21.007 9.973 -5.882 1.00 37.59 99 LYS A N 1
ATOM 763 C CA . LYS A 1 99 ? 20.939 9.393 -4.523 1.00 37.59 99 LYS A CA 1
ATOM 764 C C . LYS A 1 99 ? 19.538 9.031 -4.033 1.00 37.59 99 LYS A C 1
ATOM 766 O O . LYS A 1 99 ? 19.118 9.497 -2.977 1.00 37.59 99 LYS A O 1
ATOM 771 N N . ALA A 1 100 ? 18.833 8.143 -4.728 1.00 40.59 100 ALA A N 1
ATOM 772 C CA . ALA A 1 100 ? 17.603 7.549 -4.195 1.00 40.59 100 ALA A CA 1
ATOM 773 C C . ALA A 1 100 ? 17.579 6.026 -4.398 1.00 40.59 100 ALA A C 1
ATOM 775 O O . ALA A 1 100 ? 17.005 5.526 -5.361 1.00 40.59 100 ALA A O 1
ATOM 776 N N . LYS A 1 101 ? 18.205 5.289 -3.470 1.00 49.12 101 LYS A N 1
ATOM 777 C CA . LYS A 1 101 ? 18.358 3.826 -3.541 1.00 49.12 101 LYS A CA 1
ATOM 778 C C . LYS A 1 101 ? 17.093 2.997 -3.236 1.00 49.12 101 LYS A C 1
ATOM 780 O O . LYS A 1 101 ? 17.154 1.800 -3.407 1.00 49.12 101 LYS A O 1
ATOM 785 N N . VAL A 1 102 ? 15.936 3.557 -2.845 1.00 42.44 102 VAL A N 1
ATOM 786 C CA . VAL A 1 102 ? 14.749 2.715 -2.499 1.00 42.44 102 VAL A CA 1
ATOM 787 C C . VAL A 1 102 ? 13.408 3.253 -3.039 1.00 42.44 102 VAL A C 1
ATOM 789 O O . VAL A 1 102 ? 12.355 3.117 -2.442 1.00 42.44 102 VAL A O 1
ATOM 792 N N . SER A 1 103 ? 13.398 3.867 -4.223 1.00 51.50 103 SER A N 1
ATOM 793 C CA . SER A 1 103 ? 12.170 3.883 -5.059 1.00 51.50 103 SER A CA 1
ATOM 794 C C . SER A 1 103 ? 12.469 3.925 -6.561 1.00 51.50 103 SER A C 1
ATOM 796 O O . SER A 1 103 ? 11.602 4.216 -7.390 1.00 51.50 103 SER A O 1
ATOM 798 N N . ALA A 1 104 ? 13.720 3.624 -6.924 1.00 54.09 104 ALA A N 1
ATOM 799 C CA . ALA A 1 104 ? 14.201 3.736 -8.288 1.00 54.09 104 ALA A CA 1
ATOM 800 C C . ALA A 1 104 ? 13.364 2.877 -9.239 1.00 54.09 104 ALA A C 1
ATOM 802 O O . ALA A 1 104 ? 13.041 3.349 -10.316 1.00 54.09 104 ALA A O 1
ATOM 803 N N . VAL A 1 105 ? 12.924 1.679 -8.835 1.00 51.47 105 VAL A N 1
ATOM 804 C CA . VAL A 1 105 ? 12.127 0.784 -9.693 1.00 51.47 105 VAL A CA 1
ATOM 805 C C . VAL A 1 105 ? 10.758 1.370 -10.020 1.00 51.47 105 VAL A C 1
ATOM 807 O O . VAL A 1 105 ? 10.414 1.501 -11.192 1.00 51.47 105 VAL A O 1
ATOM 810 N N . GLN A 1 106 ? 9.979 1.756 -9.005 1.00 53.84 106 GLN A N 1
ATOM 811 C CA . GLN A 1 106 ? 8.646 2.320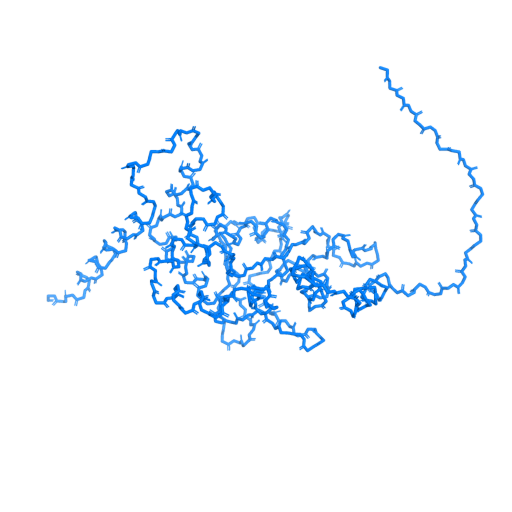 -9.215 1.00 53.84 106 GLN A CA 1
ATOM 812 C C . GLN A 1 106 ? 8.733 3.627 -10.011 1.00 53.84 106 GLN A C 1
ATOM 814 O O . GLN A 1 106 ? 8.003 3.803 -10.986 1.00 53.84 106 GLN A O 1
ATOM 819 N N . ALA A 1 107 ? 9.670 4.508 -9.645 1.00 57.59 107 ALA A N 1
ATOM 820 C CA . ALA A 1 107 ? 9.909 5.747 -10.366 1.00 57.59 107 ALA A CA 1
ATOM 821 C C . ALA A 1 107 ? 10.326 5.472 -11.816 1.00 57.59 107 ALA A C 1
ATOM 823 O O . ALA A 1 107 ? 9.745 6.042 -12.725 1.00 57.59 107 ALA A O 1
ATOM 824 N N . ILE A 1 108 ? 11.259 4.556 -12.071 1.00 57.28 108 ILE A N 1
ATOM 825 C CA . ILE A 1 108 ? 11.725 4.219 -13.423 1.00 57.28 108 ILE A CA 1
ATOM 826 C C . ILE A 1 108 ? 10.607 3.613 -14.273 1.00 57.28 108 ILE A C 1
ATOM 828 O O . ILE A 1 108 ? 10.452 4.007 -15.428 1.00 57.28 108 ILE A O 1
ATOM 832 N N . VAL A 1 109 ? 9.814 2.690 -13.721 1.00 60.88 109 VAL A N 1
ATOM 833 C CA . VAL A 1 109 ? 8.678 2.091 -14.431 1.00 60.88 109 VAL A CA 1
ATOM 834 C C . VAL A 1 109 ? 7.674 3.185 -14.795 1.00 60.88 109 VAL A C 1
ATOM 836 O O . VAL A 1 109 ? 7.320 3.319 -15.965 1.00 60.88 109 VAL A O 1
ATOM 839 N N . VAL A 1 110 ? 7.278 4.027 -13.834 1.00 58.44 110 VAL A N 1
ATOM 840 C CA . VAL A 1 110 ? 6.342 5.138 -14.073 1.00 58.44 110 VAL A CA 1
ATOM 841 C C . VAL A 1 110 ? 6.906 6.146 -15.083 1.00 58.44 110 VAL A C 1
ATOM 843 O O . VAL A 1 110 ? 6.184 6.512 -16.006 1.00 58.44 110 VAL A O 1
ATOM 846 N N . LYS A 1 111 ? 8.185 6.534 -14.975 1.00 59.88 111 LYS A N 1
ATOM 847 C CA . LYS A 1 111 ? 8.865 7.468 -15.894 1.00 59.88 111 LYS A CA 1
ATOM 848 C C . LYS A 1 111 ? 8.987 6.925 -17.319 1.00 59.88 111 LYS A C 1
ATOM 850 O O . LYS A 1 111 ? 8.773 7.642 -18.293 1.00 59.88 111 LYS A O 1
ATOM 855 N N . LYS A 1 112 ? 9.285 5.631 -17.482 1.00 59.66 112 LYS A N 1
ATOM 856 C CA . LYS A 1 112 ? 9.321 4.994 -18.812 1.00 59.66 112 LYS A CA 1
ATOM 857 C C . LYS A 1 112 ? 7.921 4.903 -19.426 1.00 59.66 112 LYS A C 1
ATOM 859 O O . LYS A 1 112 ? 7.788 5.035 -20.642 1.00 59.66 112 LYS A O 1
ATOM 864 N N . PHE A 1 113 ? 6.868 4.789 -18.616 1.00 62.69 113 PHE A N 1
ATOM 865 C CA . PHE A 1 113 ? 5.500 5.047 -19.064 1.00 62.69 113 PHE A CA 1
ATOM 866 C C . PHE A 1 113 ? 5.201 6.550 -19.057 1.00 62.69 113 PHE A C 1
ATOM 868 O O . PHE A 1 113 ? 4.329 7.010 -18.330 1.00 62.69 113 PHE A O 1
ATOM 875 N N . PHE A 1 114 ? 5.885 7.305 -19.920 1.00 55.84 114 PHE A N 1
ATOM 876 C CA . PHE A 1 114 ? 5.840 8.773 -20.032 1.00 55.84 114 PHE A CA 1
ATOM 877 C C . PHE A 1 114 ? 4.437 9.402 -19.893 1.00 55.84 114 PHE A C 1
ATOM 879 O O . PHE A 1 114 ? 4.264 10.468 -19.306 1.00 55.84 114 PHE A O 1
ATOM 886 N N . ILE A 1 115 ? 3.395 8.730 -20.395 1.00 60.28 115 ILE A N 1
AT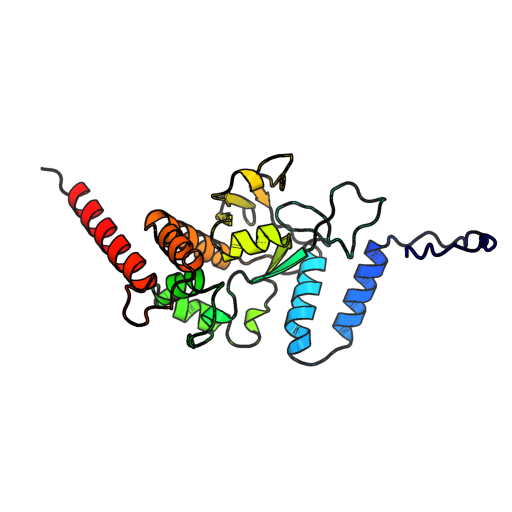OM 887 C CA . ILE A 1 115 ? 1.997 9.172 -20.265 1.00 60.28 115 ILE A CA 1
ATOM 888 C C . ILE A 1 115 ? 1.500 9.102 -18.808 1.00 60.28 115 ILE A C 1
ATOM 890 O O . ILE A 1 115 ? 0.809 10.013 -18.349 1.00 60.28 115 ILE A O 1
ATOM 894 N N . LEU A 1 116 ? 1.835 8.030 -18.086 1.00 67.44 116 LEU A N 1
ATOM 895 C CA . LEU A 1 116 ? 1.514 7.852 -16.670 1.00 67.44 116 LEU A CA 1
ATOM 896 C C . LEU A 1 116 ? 2.289 8.845 -15.804 1.00 67.44 116 LEU A C 1
ATOM 898 O O . LEU A 1 116 ? 1.674 9.463 -14.939 1.00 67.44 116 LEU A O 1
ATOM 902 N N . GLU A 1 117 ? 3.579 9.056 -16.080 1.00 66.44 117 GLU A N 1
ATOM 903 C CA . GLU A 1 117 ? 4.395 10.073 -15.403 1.00 66.44 117 GLU A CA 1
ATOM 904 C C . GLU A 1 117 ? 3.776 11.466 -15.549 1.00 66.44 117 GLU A C 1
ATOM 906 O O . GLU A 1 117 ? 3.446 12.100 -14.552 1.00 66.44 117 GLU A O 1
ATOM 911 N N . ILE A 1 118 ? 3.509 11.922 -16.779 1.00 68.56 118 ILE A N 1
ATOM 912 C CA . ILE A 1 118 ? 2.914 13.248 -17.011 1.00 68.56 118 ILE A CA 1
ATOM 913 C C . ILE A 1 118 ? 1.607 13.416 -16.237 1.00 68.56 118 ILE A C 1
ATOM 915 O O . ILE A 1 118 ? 1.325 14.504 -15.730 1.00 68.56 118 ILE A O 1
ATOM 919 N N . TYR A 1 119 ? 0.782 12.371 -16.188 1.00 75.06 119 TYR A N 1
ATOM 920 C CA . TYR A 1 119 ? -0.511 12.451 -15.534 1.00 75.06 119 TYR A CA 1
ATOM 921 C C . TYR A 1 119 ? -0.372 12.489 -14.007 1.00 75.06 119 TYR A C 1
ATOM 923 O O . TYR A 1 119 ? -0.921 13.386 -13.365 1.00 75.06 119 TYR A O 1
ATOM 931 N N . ILE A 1 120 ? 0.372 11.542 -13.432 1.00 79.69 120 ILE A N 1
ATOM 932 C CA . ILE A 1 120 ? 0.538 11.404 -11.981 1.00 79.69 120 ILE A CA 1
ATOM 933 C C . ILE A 1 120 ? 1.316 12.593 -11.422 1.00 79.69 120 ILE A C 1
ATOM 935 O O . ILE A 1 120 ? 0.870 13.193 -10.445 1.00 79.69 120 ILE A O 1
ATOM 939 N N . SER A 1 121 ? 2.418 12.993 -12.062 1.00 74.62 121 SER A N 1
ATOM 940 C CA . SER A 1 121 ? 3.260 14.082 -11.563 1.00 74.62 121 SER A CA 1
ATOM 941 C C . SER A 1 121 ? 2.542 15.432 -11.600 1.00 74.62 121 SER A C 1
ATOM 943 O O . SER A 1 121 ? 2.746 16.272 -10.726 1.00 74.62 121 SER A O 1
ATOM 945 N N . LYS A 1 122 ? 1.631 15.647 -12.562 1.00 81.62 122 LYS A N 1
ATOM 946 C CA . LYS A 1 122 ? 0.756 16.833 -12.567 1.00 81.62 122 LYS A CA 1
ATOM 947 C C . LYS A 1 122 ? -0.312 16.771 -11.478 1.00 81.62 122 LYS A C 1
ATOM 949 O O . LYS A 1 122 ? -0.557 17.781 -10.822 1.00 81.62 122 LYS A O 1
ATOM 954 N N . GLU A 1 123 ? -0.964 15.623 -11.295 1.00 85.81 123 GLU A N 1
ATOM 955 C CA . GLU A 1 123 ? -2.048 15.478 -10.314 1.00 85.81 123 GLU A CA 1
ATOM 956 C C . GLU A 1 123 ? -1.543 15.554 -8.864 1.00 85.81 123 GLU A C 1
ATOM 958 O O . GLU A 1 123 ? -2.202 16.144 -8.002 1.00 85.81 123 GLU A O 1
ATOM 963 N N . LEU A 1 124 ? -0.369 14.982 -8.597 1.00 86.12 124 LEU A N 1
ATOM 964 C CA . LEU A 1 124 ? 0.236 14.884 -7.269 1.00 86.12 124 LEU A CA 1
ATOM 965 C C . LEU A 1 124 ? 1.327 15.934 -7.025 1.00 86.12 124 LEU A C 1
ATOM 967 O O . LEU A 1 124 ? 2.119 15.792 -6.096 1.00 86.12 124 LEU A O 1
ATOM 971 N N . ALA A 1 125 ? 1.375 17.004 -7.822 1.00 81.69 125 ALA A N 1
ATOM 972 C CA . ALA A 1 125 ? 2.375 18.056 -7.686 1.00 81.69 125 ALA A CA 1
ATOM 973 C C . ALA A 1 125 ? 2.317 18.763 -6.316 1.00 81.69 125 ALA A C 1
ATOM 975 O O . ALA A 1 125 ? 1.248 19.112 -5.795 1.00 81.69 125 ALA A O 1
ATOM 976 N N . GLY A 1 126 ? 3.495 19.043 -5.753 1.00 80.31 126 GLY A N 1
ATOM 977 C CA . GLY A 1 126 ? 3.651 19.806 -4.516 1.00 80.31 126 GLY A CA 1
ATOM 978 C C . GLY A 1 126 ? 2.868 19.201 -3.351 1.00 80.31 126 GLY A C 1
ATOM 979 O O . GLY A 1 126 ? 3.084 18.063 -2.956 1.00 80.31 126 GLY A O 1
ATOM 980 N N . ALA A 1 127 ? 1.933 19.966 -2.788 1.00 79.00 127 ALA A N 1
ATOM 981 C CA . ALA A 1 127 ? 1.163 19.547 -1.617 1.00 79.00 127 ALA A CA 1
ATOM 982 C C . ALA A 1 127 ? 0.209 18.371 -1.872 1.00 79.00 127 ALA A C 1
ATOM 984 O O . ALA A 1 127 ? -0.189 17.696 -0.921 1.00 79.00 127 ALA A O 1
ATOM 985 N N . GLN A 1 128 ? -0.165 18.140 -3.134 1.00 84.88 128 GLN A N 1
ATOM 986 C CA . GLN A 1 128 ? -1.156 17.132 -3.505 1.00 84.88 128 GLN A CA 1
ATOM 987 C C . GLN A 1 128 ? -0.636 15.705 -3.320 1.00 84.88 128 GLN A C 1
ATOM 989 O O . GLN A 1 128 ? -1.434 14.776 -3.232 1.00 84.88 128 GLN A O 1
ATOM 994 N N . ILE A 1 129 ? 0.677 15.526 -3.174 1.00 84.81 129 ILE A N 1
ATOM 995 C CA . ILE A 1 129 ? 1.276 14.222 -2.901 1.00 84.81 129 ILE A CA 1
ATOM 996 C C . ILE A 1 129 ? 0.807 13.612 -1.577 1.00 84.81 129 ILE A C 1
ATOM 998 O O . ILE A 1 129 ? 0.663 12.397 -1.464 1.00 84.81 129 ILE A O 1
ATOM 1002 N N . HIS A 1 130 ? 0.495 14.457 -0.591 1.00 87.19 130 HIS A N 1
ATOM 1003 C CA . HIS A 1 130 ? -0.001 14.037 0.718 1.00 87.19 130 HIS A CA 1
ATOM 1004 C C . HIS A 1 130 ? -1.530 13.920 0.770 1.00 87.19 130 HIS A C 1
ATOM 1006 O O . HIS A 1 130 ? -2.097 13.875 1.862 1.00 87.19 130 HIS A O 1
ATOM 1012 N N . ARG A 1 131 ? -2.226 13.897 -0.377 1.00 90.31 131 ARG A N 1
ATOM 1013 C CA . ARG A 1 131 ? -3.662 13.606 -0.386 1.00 90.31 131 ARG A CA 1
ATOM 1014 C C . ARG A 1 131 ? -3.913 12.236 0.235 1.00 90.31 131 ARG A C 1
ATOM 1016 O O . ARG A 1 131 ? -3.198 11.272 -0.030 1.00 90.31 131 ARG A O 1
ATOM 1023 N N . LEU A 1 132 ? -4.974 12.150 1.029 1.00 91.69 132 LEU A N 1
ATOM 1024 C CA . LEU A 1 132 ? -5.315 10.936 1.763 1.00 91.69 132 LEU A CA 1
ATOM 1025 C C . LEU A 1 132 ? -5.619 9.742 0.842 1.00 91.69 132 LEU A C 1
ATOM 1027 O O . LEU A 1 132 ? -5.330 8.600 1.192 1.00 91.69 132 LEU A O 1
ATOM 1031 N N . ASP A 1 133 ? -6.144 10.000 -0.356 1.00 93.81 133 ASP A N 1
ATOM 1032 C CA . ASP A 1 133 ? -6.402 8.977 -1.371 1.00 93.81 133 ASP A CA 1
ATOM 1033 C C . ASP A 1 133 ? -5.132 8.493 -2.102 1.00 93.81 133 ASP A C 1
ATOM 1035 O O . ASP A 1 133 ? -5.180 7.484 -2.799 1.00 93.81 133 ASP A O 1
ATOM 1039 N N . ASN A 1 134 ? -3.980 9.141 -1.895 1.00 94.00 134 ASN A N 1
ATOM 1040 C CA . ASN A 1 134 ? -2.654 8.643 -2.283 1.00 94.00 134 ASN A CA 1
ATOM 1041 C C . ASN A 1 134 ? -1.940 7.912 -1.129 1.00 94.00 134 ASN A C 1
ATOM 1043 O O . ASN A 1 134 ? -0.755 7.626 -1.238 1.00 94.00 134 ASN A O 1
ATOM 1047 N N . ILE A 1 135 ? -2.612 7.643 -0.003 1.00 93.44 135 ILE A N 1
ATOM 1048 C CA . ILE A 1 135 ? -1.972 7.101 1.204 1.00 93.44 135 ILE A CA 1
ATOM 1049 C C . ILE A 1 135 ? -2.647 5.810 1.673 1.00 93.44 135 ILE A C 1
ATOM 1051 O O . ILE A 1 135 ? -3.870 5.730 1.811 1.00 93.44 135 ILE A O 1
ATOM 1055 N N . LEU A 1 136 ? -1.828 4.824 2.025 1.00 95.62 136 LEU A N 1
ATOM 1056 C CA . LEU A 1 136 ? -2.176 3.591 2.722 1.00 95.62 136 LEU A CA 1
ATOM 1057 C C . LEU A 1 136 ? -1.552 3.595 4.128 1.00 95.62 136 LEU A C 1
ATOM 1059 O O . LEU A 1 136 ? -0.415 4.026 4.307 1.00 95.62 136 LEU A O 1
ATOM 1063 N N . THR A 1 137 ? -2.267 3.070 5.127 1.00 95.62 137 THR A N 1
ATOM 1064 C CA . THR A 1 137 ? -1.665 2.753 6.433 1.00 95.62 137 THR A CA 1
ATOM 1065 C C . THR A 1 137 ? -1.167 1.314 6.404 1.00 95.62 137 THR A C 1
ATOM 1067 O O . THR A 1 137 ? -1.968 0.376 6.423 1.00 95.62 137 THR A O 1
ATOM 1070 N N . LEU A 1 138 ? 0.148 1.110 6.367 1.00 96.31 138 LEU A N 1
ATOM 1071 C CA . LEU A 1 138 ? 0.754 -0.223 6.271 1.00 96.31 138 LEU A CA 1
ATOM 1072 C C . LEU A 1 138 ? 1.594 -0.558 7.502 1.00 96.31 138 LEU A C 1
ATOM 1074 O O . LEU A 1 138 ? 2.130 0.327 8.157 1.00 96.31 138 LEU A O 1
ATOM 1078 N N . ASP A 1 139 ? 1.689 -1.847 7.826 1.00 95.06 139 ASP A N 1
ATOM 1079 C CA . ASP A 1 139 ? 2.760 -2.372 8.683 1.00 95.06 139 ASP A CA 1
ATOM 1080 C C . ASP A 1 139 ? 4.114 -2.052 8.031 1.00 95.06 139 ASP A C 1
ATOM 1082 O O . ASP A 1 139 ? 4.210 -2.104 6.808 1.00 95.06 139 ASP A O 1
ATOM 1086 N N . SER A 1 140 ? 5.140 -1.729 8.820 1.00 93.94 140 SER A N 1
ATOM 1087 C CA . SER A 1 140 ? 6.451 -1.308 8.307 1.00 93.94 140 SER A CA 1
ATOM 1088 C C . SER A 1 140 ? 7.065 -2.270 7.286 1.00 93.94 140 SER A C 1
ATOM 1090 O O . SER A 1 140 ? 7.617 -1.818 6.292 1.00 93.94 140 SER A O 1
ATOM 1092 N N . ASN A 1 141 ? 6.935 -3.582 7.484 1.00 94.00 141 ASN A N 1
ATOM 1093 C CA . ASN A 1 141 ? 7.507 -4.555 6.551 1.00 94.00 141 ASN A CA 1
ATOM 1094 C C . ASN A 1 141 ? 6.614 -4.718 5.310 1.00 94.00 141 ASN A C 1
ATOM 1096 O O . ASN A 1 141 ? 7.104 -4.901 4.203 1.00 94.00 141 ASN A O 1
ATOM 1100 N N . LEU A 1 142 ? 5.288 -4.623 5.470 1.00 95.88 142 LEU A N 1
ATOM 1101 C CA . LEU A 1 142 ? 4.370 -4.627 4.324 1.00 95.88 142 LEU A CA 1
ATOM 1102 C C . LEU A 1 142 ? 4.525 -3.362 3.470 1.00 95.88 142 LEU A C 1
ATOM 1104 O O . LEU A 1 142 ? 4.333 -3.430 2.261 1.00 95.88 142 LEU A O 1
ATOM 1108 N N . HIS A 1 143 ? 4.868 -2.229 4.086 1.00 94.44 143 HIS A N 1
ATOM 1109 C CA . HIS A 1 143 ? 5.217 -0.994 3.390 1.00 94.44 143 HIS A CA 1
ATOM 1110 C C . HIS A 1 143 ? 6.478 -1.183 2.549 1.00 94.44 143 HIS A C 1
ATOM 1112 O O . HIS A 1 143 ? 6.448 -0.917 1.356 1.00 94.44 143 HIS A O 1
ATOM 1118 N N . GLU A 1 144 ? 7.534 -1.753 3.129 1.00 89.56 144 GLU A N 1
ATOM 1119 C CA . GLU A 1 144 ? 8.753 -2.093 2.391 1.00 89.56 144 GLU A CA 1
ATOM 1120 C C . GLU A 1 144 ? 8.463 -3.023 1.200 1.00 89.56 144 GLU A C 1
ATOM 1122 O O . GLU A 1 144 ? 8.971 -2.816 0.100 1.00 89.56 144 GLU A O 1
ATOM 1127 N N . TYR A 1 145 ? 7.611 -4.037 1.374 1.00 92.56 145 TYR A N 1
ATOM 1128 C CA . TYR A 1 145 ? 7.230 -4.916 0.264 1.00 92.56 145 TYR A CA 1
ATOM 1129 C C . TYR A 1 145 ? 6.395 -4.200 -0.796 1.00 92.56 145 TYR A C 1
ATOM 1131 O O . TYR A 1 145 ? 6.495 -4.539 -1.973 1.00 92.56 145 TYR A O 1
ATOM 1139 N N . PHE A 1 146 ? 5.570 -3.236 -0.399 1.00 93.00 146 PHE A N 1
ATOM 1140 C CA . PHE A 1 146 ? 4.788 -2.426 -1.323 1.00 93.00 146 PHE A CA 1
ATOM 1141 C C . PHE A 1 146 ? 5.700 -1.538 -2.182 1.00 93.00 146 PHE A C 1
ATOM 1143 O O . PHE A 1 146 ? 5.624 -1.609 -3.408 1.00 93.00 146 PHE A O 1
ATOM 1150 N N . ASP A 1 147 ? 6.630 -0.815 -1.554 1.00 85.31 147 ASP A N 1
ATOM 1151 C CA . ASP A 1 147 ? 7.591 0.068 -2.232 1.00 85.31 147 ASP A CA 1
ATOM 1152 C C . ASP A 1 147 ? 8.514 -0.703 -3.185 1.00 85.31 147 ASP A C 1
ATOM 1154 O O . ASP A 1 147 ? 8.798 -0.258 -4.299 1.00 85.31 147 ASP A O 1
ATOM 1158 N N . ASN A 1 148 ? 8.916 -1.912 -2.785 1.00 82.38 148 ASN A N 1
ATOM 1159 C CA . ASN A 1 148 ? 9.745 -2.803 -3.596 1.00 82.38 148 ASN A CA 1
ATOM 1160 C C . ASN A 1 148 ? 8.947 -3.619 -4.628 1.00 82.38 148 ASN A C 1
ATOM 1162 O O . ASN A 1 148 ? 9.472 -4.572 -5.202 1.00 82.38 148 ASN A O 1
ATOM 1166 N N . LEU A 1 149 ? 7.673 -3.281 -4.865 1.00 89.00 149 LEU A N 1
ATOM 1167 C CA . LEU A 1 149 ? 6.784 -3.946 -5.826 1.00 89.00 149 LEU A CA 1
ATOM 1168 C C . LEU A 1 149 ? 6.595 -5.459 -5.567 1.00 89.00 149 LEU A C 1
ATOM 1170 O O . LEU A 1 149 ? 6.196 -6.210 -6.458 1.00 89.00 149 LEU A O 1
ATOM 1174 N N . LYS A 1 150 ? 6.850 -5.922 -4.340 1.00 91.25 150 LYS A N 1
ATOM 1175 C CA . LYS A 1 150 ? 6.643 -7.304 -3.864 1.00 91.25 150 LYS A CA 1
ATOM 1176 C C . LYS A 1 150 ? 5.256 -7.515 -3.257 1.00 91.25 150 LYS A C 1
ATOM 1178 O O . LYS A 1 150 ? 4.902 -8.648 -2.939 1.00 91.25 150 LYS A O 1
ATOM 1183 N N . LEU A 1 151 ? 4.470 -6.451 -3.090 1.00 95.81 151 LEU A N 1
ATOM 1184 C CA . LEU A 1 151 ? 3.089 -6.457 -2.607 1.00 95.81 151 LEU A CA 1
ATOM 1185 C C . LEU A 1 151 ? 2.261 -5.433 -3.400 1.00 95.81 151 LEU A C 1
ATOM 1187 O O . LEU A 1 151 ? 2.665 -4.282 -3.529 1.00 95.81 151 LEU A O 1
ATOM 1191 N N . TRP A 1 152 ? 1.098 -5.824 -3.921 1.00 97.19 152 TRP A N 1
ATOM 1192 C CA . TRP A 1 152 ? 0.175 -4.911 -4.606 1.00 97.19 152 TRP A CA 1
ATOM 1193 C C . TRP A 1 152 ? -1.283 -5.367 -4.508 1.00 97.19 152 TRP A C 1
ATOM 1195 O O . TRP A 1 152 ? -1.600 -6.425 -3.960 1.00 97.19 152 TRP A O 1
ATOM 1205 N N . PHE A 1 153 ? -2.184 -4.532 -5.030 1.00 98.06 153 PHE A N 1
ATOM 1206 C CA . PHE A 1 153 ? -3.630 -4.701 -4.918 1.00 98.06 153 PHE A CA 1
ATOM 1207 C C . PHE A 1 153 ? -4.278 -4.727 -6.299 1.00 98.06 153 PHE A C 1
ATOM 1209 O O . PHE A 1 153 ? -4.233 -3.737 -7.029 1.00 98.06 153 PHE A O 1
ATOM 1216 N N . GLU A 1 154 ? -4.917 -5.838 -6.650 1.00 97.19 154 GLU A N 1
ATOM 1217 C CA . GLU A 1 154 ? -5.651 -5.972 -7.909 1.00 97.19 154 GLU A CA 1
ATOM 1218 C C . GLU A 1 154 ? -7.146 -5.791 -7.677 1.00 97.19 154 GLU A C 1
ATOM 1220 O O . GLU A 1 154 ? -7.725 -6.401 -6.779 1.00 97.19 154 GLU A O 1
ATOM 1225 N N . ALA A 1 155 ? -7.778 -4.930 -8.474 1.00 96.06 155 ALA A N 1
ATOM 1226 C CA . ALA A 1 155 ? -9.201 -4.653 -8.345 1.00 96.06 155 ALA A CA 1
ATOM 1227 C C . ALA A 1 155 ? -10.035 -5.923 -8.564 1.00 96.06 155 ALA A C 1
ATOM 1229 O O . ALA A 1 155 ? -9.768 -6.715 -9.466 1.00 96.06 155 ALA A O 1
ATOM 1230 N N . THR A 1 156 ? -11.074 -6.085 -7.749 1.00 97.00 156 THR A N 1
ATOM 1231 C CA . THR A 1 156 ? -12.125 -7.080 -7.986 1.00 97.00 156 THR A CA 1
ATOM 1232 C C . THR A 1 156 ? -13.344 -6.421 -8.634 1.00 97.00 156 THR A C 1
ATOM 1234 O O . THR A 1 156 ? -13.408 -5.201 -8.768 1.00 97.00 156 THR A O 1
ATOM 1237 N N . GLU A 1 157 ? -14.360 -7.214 -8.973 1.00 95.44 157 GLU A N 1
ATOM 1238 C CA . GLU A 1 157 ? -15.660 -6.705 -9.443 1.00 95.44 157 GLU A CA 1
ATOM 1239 C C . GLU A 1 157 ? -16.389 -5.845 -8.395 1.00 95.44 157 GLU A C 1
ATOM 1241 O O . GLU A 1 157 ? -17.313 -5.100 -8.713 1.00 95.44 157 GLU A O 1
ATOM 1246 N N . THR A 1 158 ? -16.000 -5.950 -7.122 1.00 95.69 158 THR A N 1
ATOM 1247 C CA . THR A 1 158 ? -16.586 -5.173 -6.030 1.00 95.69 158 THR A CA 1
ATOM 1248 C C . THR A 1 158 ? -15.745 -3.931 -5.756 1.00 95.69 158 THR A C 1
ATOM 1250 O O . THR A 1 158 ? -14.541 -4.024 -5.514 1.00 95.69 158 THR A O 1
ATOM 1253 N N . ALA A 1 159 ? -16.392 -2.764 -5.744 1.00 93.25 159 ALA A N 1
ATOM 1254 C CA . ALA A 1 159 ? -15.737 -1.490 -5.463 1.00 93.25 159 ALA A CA 1
ATOM 1255 C C . ALA A 1 159 ? -14.991 -1.512 -4.118 1.00 93.25 159 ALA A C 1
ATOM 1257 O O . ALA A 1 159 ? -15.495 -2.032 -3.122 1.00 93.25 159 ALA A O 1
ATOM 1258 N N . ASN A 1 160 ? -13.790 -0.926 -4.098 1.00 93.94 160 ASN A N 1
ATOM 1259 C CA . ASN A 1 160 ? -12.888 -0.867 -2.940 1.00 93.94 160 ASN A CA 1
ATOM 1260 C C . ASN A 1 160 ? -12.476 -2.232 -2.363 1.00 93.94 160 ASN A C 1
ATOM 1262 O O . ASN A 1 160 ? -11.933 -2.290 -1.259 1.00 93.94 160 ASN A O 1
ATOM 1266 N N . ARG A 1 161 ? -12.707 -3.325 -3.098 1.00 96.69 161 ARG A N 1
ATOM 1267 C CA . ARG A 1 161 ? -12.258 -4.666 -2.739 1.00 96.69 161 ARG A CA 1
ATOM 1268 C C . ARG A 1 161 ? -11.183 -5.126 -3.708 1.00 96.69 161 ARG A C 1
ATOM 1270 O O . ARG A 1 161 ? -11.372 -5.066 -4.926 1.00 96.69 161 ARG A O 1
ATOM 1277 N N . TYR A 1 162 ? -10.091 -5.625 -3.148 1.00 98.19 162 TYR A N 1
ATOM 1278 C CA . TYR A 1 162 ? -8.885 -5.955 -3.887 1.00 98.19 162 TYR A CA 1
ATOM 1279 C C . TYR A 1 162 ? -8.375 -7.341 -3.516 1.00 98.19 162 TYR A C 1
ATOM 1281 O O . TYR A 1 162 ? -8.383 -7.712 -2.339 1.00 98.19 162 TYR A O 1
ATOM 1289 N N . ASN A 1 163 ? -7.891 -8.073 -4.514 1.00 98.31 163 ASN A N 1
ATOM 1290 C CA . ASN A 1 163 ? -7.017 -9.211 -4.283 1.00 98.31 163 ASN A CA 1
ATOM 1291 C C . ASN A 1 163 ? -5.662 -8.671 -3.828 1.00 98.31 163 ASN A C 1
ATOM 1293 O O . ASN A 1 163 ? -5.096 -7.783 -4.470 1.00 98.31 163 ASN A O 1
ATOM 1297 N N . VAL A 1 164 ? -5.154 -9.193 -2.718 1.00 98.31 164 VAL A N 1
ATOM 1298 C CA . VAL A 1 164 ? -3.795 -8.912 -2.268 1.00 98.31 164 VAL A CA 1
ATOM 1299 C C . VAL A 1 164 ? -2.870 -9.884 -2.974 1.00 98.31 164 VAL A C 1
ATOM 1301 O O . VAL A 1 164 ? -3.020 -11.098 -2.834 1.00 98.31 164 VAL A O 1
ATOM 1304 N N . VAL A 1 165 ? -1.915 -9.345 -3.721 1.00 97.88 165 VAL A N 1
ATOM 1305 C CA . VAL A 1 165 ? -0.937 -10.134 -4.463 1.00 97.88 165 VAL A CA 1
ATOM 1306 C C . VAL A 1 165 ? 0.443 -9.832 -3.910 1.00 97.88 165 VAL A C 1
ATOM 1308 O O . VAL A 1 165 ? 0.784 -8.675 -3.671 1.00 97.88 165 VAL A O 1
ATOM 1311 N N . SER A 1 166 ? 1.230 -10.877 -3.677 1.00 96.12 166 SER A N 1
ATOM 1312 C CA . SER A 1 166 ? 2.610 -10.744 -3.234 1.00 96.12 166 SER A CA 1
ATOM 1313 C C . SER A 1 166 ? 3.471 -11.845 -3.827 1.00 96.12 166 SER A C 1
ATOM 1315 O O . SER A 1 166 ? 2.987 -12.952 -4.054 1.00 96.12 166 SER A O 1
ATOM 1317 N N . THR A 1 167 ? 4.749 -11.543 -4.045 1.00 93.44 167 THR A N 1
ATOM 1318 C CA . THR A 1 167 ? 5.766 -12.538 -4.407 1.00 93.44 167 THR A CA 1
ATOM 1319 C C . THR A 1 167 ? 6.365 -13.255 -3.199 1.00 93.44 167 THR A C 1
ATOM 1321 O O . THR A 1 167 ? 7.194 -14.143 -3.369 1.00 93.44 167 THR A O 1
ATOM 1324 N N . LEU A 1 168 ? 5.973 -12.874 -1.979 1.00 92.69 168 LEU A N 1
ATOM 1325 C CA . LEU A 1 168 ? 6.516 -13.413 -0.739 1.00 92.69 168 LEU A CA 1
ATOM 1326 C C . LEU A 1 168 ? 5.442 -14.194 0.025 1.00 92.69 168 LEU A C 1
ATOM 1328 O O . LEU A 1 168 ? 4.527 -13.607 0.603 1.00 92.69 168 LEU A O 1
ATOM 1332 N N . ASP A 1 169 ? 5.600 -15.515 0.124 1.00 92.12 169 ASP A N 1
ATOM 1333 C CA . ASP A 1 169 ? 4.633 -16.387 0.811 1.00 92.12 169 ASP A CA 1
ATOM 1334 C C . ASP A 1 169 ? 4.426 -16.005 2.291 1.00 92.12 169 ASP A C 1
ATOM 1336 O O . ASP A 1 169 ? 3.327 -16.145 2.840 1.00 92.12 169 ASP A O 1
ATOM 1340 N N . VAL A 1 170 ? 5.457 -15.444 2.945 1.00 92.69 170 VAL A N 1
ATOM 1341 C CA . VAL A 1 170 ? 5.417 -14.979 4.351 1.00 92.69 170 VAL A CA 1
ATOM 1342 C C . VAL A 1 170 ? 4.304 -13.962 4.623 1.00 92.69 170 VAL A C 1
ATOM 1344 O O . VAL A 1 170 ? 3.823 -13.859 5.756 1.00 92.69 170 VAL A O 1
ATOM 1347 N N . VAL A 1 171 ? 3.850 -13.245 3.591 1.00 95.56 171 VAL A N 1
ATOM 1348 C CA . VAL A 1 171 ? 2.723 -12.311 3.676 1.00 95.56 171 VAL A CA 1
ATOM 1349 C C . VAL A 1 171 ? 1.441 -13.039 4.091 1.00 95.56 171 VAL A C 1
ATOM 1351 O O . VAL A 1 171 ? 0.730 -12.576 4.987 1.00 95.56 171 VAL A O 1
ATOM 1354 N N . PHE A 1 172 ? 1.173 -14.209 3.512 1.00 96.12 172 PHE A N 1
ATOM 1355 C CA . PHE A 1 172 ? -0.066 -14.960 3.736 1.00 96.12 172 PHE A CA 1
ATOM 1356 C C . PHE A 1 172 ? 0.049 -16.002 4.858 1.00 96.12 172 PHE A C 1
ATOM 1358 O O . PHE A 1 172 ? -0.964 -16.431 5.414 1.00 96.12 172 PHE A O 1
ATOM 1365 N N . HIS A 1 173 ? 1.266 -16.405 5.233 1.00 92.81 173 HIS A N 1
ATOM 1366 C CA . HIS A 1 173 ? 1.474 -17.372 6.310 1.00 92.81 173 HIS A CA 1
ATOM 1367 C C . HIS A 1 173 ? 0.922 -16.883 7.660 1.00 92.81 173 HIS A C 1
ATOM 1369 O O . HIS A 1 173 ? 1.131 -15.737 8.068 1.00 92.81 173 HIS A O 1
ATOM 1375 N N . LYS A 1 174 ? 0.265 -17.796 8.393 1.00 86.69 174 LYS A N 1
ATOM 1376 C CA . LYS A 1 174 ? -0.339 -17.529 9.714 1.00 86.69 174 LYS A CA 1
ATOM 1377 C C . LYS A 1 174 ? 0.675 -17.068 10.758 1.00 86.69 174 LYS A C 1
ATOM 1379 O O . LYS A 1 174 ? 0.361 -16.195 11.561 1.00 86.69 174 LYS A O 1
ATOM 1384 N N . ASP A 1 175 ? 1.876 -17.636 10.712 1.00 85.56 175 ASP A N 1
ATOM 1385 C CA . ASP A 1 175 ? 2.979 -17.293 11.616 1.00 85.56 175 ASP A CA 1
ATOM 1386 C C . ASP A 1 175 ? 3.749 -16.039 11.159 1.00 85.56 175 ASP A C 1
ATOM 1388 O O . ASP A 1 175 ? 4.590 -15.523 11.892 1.00 85.56 175 ASP A O 1
ATOM 1392 N N . GLY A 1 176 ? 3.448 -15.533 9.957 1.00 86.00 176 GLY A N 1
ATOM 1393 C CA . GLY A 1 176 ? 4.003 -14.305 9.396 1.00 86.00 176 GLY A CA 1
ATOM 1394 C C . GLY A 1 176 ? 3.067 -13.109 9.582 1.00 86.00 176 GLY A C 1
ATOM 1395 O O . GLY A 1 176 ? 2.711 -12.703 10.698 1.00 86.00 176 GLY A O 1
ATOM 1396 N N . PHE A 1 177 ? 2.667 -12.496 8.466 1.00 90.31 177 PHE A N 1
ATOM 1397 C CA . PHE A 1 177 ? 1.775 -11.334 8.509 1.00 90.31 177 PHE A CA 1
ATOM 1398 C C . PHE A 1 177 ? 0.298 -11.713 8.605 1.00 90.31 177 PHE A C 1
ATOM 1400 O O . PHE A 1 177 ? -0.485 -10.881 9.073 1.00 90.31 177 PHE A O 1
ATOM 1407 N N . ASN A 1 178 ? -0.058 -12.955 8.246 1.00 93.50 178 ASN A N 1
ATOM 1408 C CA . ASN A 1 178 ? -1.429 -13.468 8.206 1.00 93.50 178 ASN A CA 1
ATOM 1409 C C . ASN A 1 178 ? -2.373 -12.521 7.444 1.00 93.50 178 ASN A C 1
ATOM 1411 O O . ASN A 1 178 ? -3.486 -12.225 7.886 1.00 93.50 178 ASN A O 1
ATOM 1415 N N . VAL A 1 179 ? -1.883 -11.983 6.326 1.00 95.38 179 VAL A N 1
ATOM 1416 C CA . VAL A 1 179 ? -2.660 -11.112 5.448 1.00 95.38 179 VAL A CA 1
ATOM 1417 C C . VAL A 1 179 ? -3.716 -11.951 4.728 1.00 95.38 179 VAL A C 1
ATOM 1419 O O . VAL A 1 179 ? -3.394 -13.022 4.214 1.00 95.38 179 VAL A O 1
ATOM 1422 N N . PRO A 1 180 ? -4.981 -11.505 4.668 1.00 95.69 180 PRO A N 1
ATOM 1423 C CA . PRO A 1 180 ? -5.982 -12.171 3.852 1.00 95.69 180 PRO A CA 1
ATOM 1424 C C . PRO A 1 180 ? -5.688 -11.962 2.362 1.00 95.69 180 PRO A C 1
ATOM 1426 O O . PRO A 1 180 ? -5.255 -10.892 1.943 1.00 95.69 180 PRO A O 1
ATOM 1429 N N . HIS A 1 181 ? -6.017 -12.955 1.537 1.00 96.69 181 HIS A N 1
ATOM 1430 C CA . HIS A 1 181 ? -5.895 -12.845 0.077 1.00 96.69 181 HIS A CA 1
ATOM 1431 C C . HIS A 1 181 ? -6.818 -11.786 -0.542 1.00 96.69 181 HIS A C 1
ATOM 1433 O O . HIS A 1 181 ? -6.616 -11.389 -1.684 1.00 96.69 181 HIS A O 1
ATOM 1439 N N . VAL A 1 182 ? -7.836 -11.329 0.192 1.00 97.56 182 VAL A N 1
ATOM 1440 C CA . VAL A 1 182 ? -8.764 -10.288 -0.251 1.00 97.56 182 VAL A CA 1
ATOM 1441 C C . VAL A 1 182 ? -8.955 -9.282 0.874 1.00 97.56 182 VAL A C 1
ATOM 1443 O O . VAL A 1 182 ? -9.253 -9.659 2.008 1.00 97.56 182 VAL A O 1
ATOM 1446 N N . VAL A 1 183 ? -8.832 -7.998 0.547 1.00 96.19 183 VAL A N 1
ATOM 1447 C CA . VAL A 1 183 ? -9.070 -6.877 1.465 1.00 96.19 183 VAL A CA 1
ATOM 1448 C C . VAL A 1 183 ? -10.165 -5.977 0.916 1.00 96.19 183 VAL A C 1
ATOM 1450 O O . VAL A 1 183 ? -10.347 -5.860 -0.293 1.00 96.19 183 VAL A O 1
ATOM 1453 N N . THR A 1 184 ? -10.922 -5.343 1.807 1.00 95.50 184 THR A N 1
ATOM 1454 C CA . THR A 1 184 ? -11.889 -4.302 1.439 1.00 95.50 184 THR A CA 1
ATOM 1455 C C . THR A 1 184 ? -11.548 -3.041 2.207 1.00 95.50 184 THR A C 1
ATOM 1457 O O . THR A 1 184 ? -11.567 -3.051 3.437 1.00 95.50 184 THR A O 1
ATOM 1460 N N . PHE A 1 185 ? -11.248 -1.963 1.492 1.00 92.94 185 PHE A N 1
ATOM 1461 C CA . PHE A 1 185 ? -11.044 -0.655 2.099 1.00 92.94 185 PHE A CA 1
ATOM 1462 C C . PHE A 1 185 ? -12.410 -0.042 2.394 1.00 92.94 185 PHE A C 1
ATOM 1464 O O . PHE A 1 185 ? -13.251 0.099 1.507 1.00 92.94 185 PHE A O 1
ATOM 1471 N N . GLN A 1 186 ? -12.657 0.254 3.666 1.00 85.50 186 GLN A N 1
ATOM 1472 C CA . GLN A 1 186 ? -13.949 0.725 4.155 1.00 85.50 186 GLN A CA 1
ATOM 1473 C C . GLN A 1 186 ? -13.828 2.156 4.651 1.00 85.50 186 GLN A C 1
ATOM 1475 O O . GLN A 1 186 ? -12.834 2.523 5.273 1.00 85.50 186 GLN A O 1
ATOM 1480 N N . PHE A 1 187 ? -14.858 2.957 4.393 1.00 71.69 187 PHE A N 1
ATOM 1481 C CA . PHE A 1 187 ? -14.933 4.314 4.912 1.00 71.69 187 PHE A CA 1
ATOM 1482 C C . PHE A 1 187 ? -15.087 4.267 6.433 1.00 71.69 187 PHE A C 1
ATOM 1484 O O . PHE A 1 187 ? -16.159 3.929 6.935 1.00 71.69 187 PHE A O 1
ATOM 1491 N N . ALA A 1 188 ? -14.055 4.659 7.176 1.00 66.81 188 ALA A N 1
ATOM 1492 C CA . ALA A 1 188 ? -14.294 5.236 8.489 1.00 66.81 188 ALA A CA 1
ATOM 1493 C C . ALA A 1 188 ? -14.451 6.750 8.324 1.00 66.81 188 ALA A C 1
ATOM 1495 O O . ALA A 1 188 ? -13.625 7.400 7.684 1.00 66.81 188 ALA A O 1
ATOM 1496 N N . GLN A 1 189 ? -15.500 7.307 8.933 1.00 65.75 189 GLN A N 1
ATOM 1497 C CA . GLN A 1 189 ? -15.628 8.753 9.164 1.00 65.75 189 GLN A CA 1
ATOM 1498 C C . GLN A 1 189 ? -15.652 9.618 7.883 1.00 65.75 189 GLN A C 1
ATOM 1500 O O . GLN A 1 189 ? -15.166 10.741 7.906 1.00 65.75 189 GLN A O 1
ATOM 1505 N N . GLU A 1 190 ? -16.188 9.104 6.766 1.00 80.31 190 GLU A N 1
ATOM 1506 C CA . GLU A 1 190 ? -16.286 9.829 5.475 1.00 80.31 190 GLU A CA 1
ATOM 1507 C C . GLU A 1 190 ? -14.934 10.306 4.897 1.00 80.31 190 GLU A C 1
ATOM 1509 O O . GLU A 1 190 ? -14.881 11.121 3.977 1.00 80.31 190 GLU A O 1
ATOM 1514 N N . LEU A 1 191 ? -13.820 9.769 5.402 1.00 88.94 191 LEU A N 1
ATOM 1515 C CA . LEU A 1 191 ? -12.482 10.084 4.917 1.00 88.94 191 LEU A CA 1
ATOM 1516 C C . LEU A 1 191 ? -12.195 9.374 3.588 1.00 88.94 191 LEU A C 1
ATOM 1518 O O . LEU A 1 191 ? -12.599 8.230 3.372 1.00 88.94 191 LEU A O 1
ATOM 1522 N N . ALA A 1 192 ? -11.464 10.050 2.697 1.00 91.94 192 ALA A N 1
ATOM 1523 C CA . ALA A 1 192 ? -11.158 9.534 1.366 1.00 91.94 192 ALA A CA 1
ATOM 1524 C C . ALA A 1 192 ? -10.375 8.210 1.425 1.00 91.94 192 ALA A C 1
ATOM 1526 O O . ALA A 1 192 ? -9.328 8.105 2.072 1.00 91.94 192 ALA A O 1
ATOM 1527 N N . LEU A 1 193 ? -10.884 7.201 0.718 1.00 94.62 193 LEU A N 1
ATOM 1528 C CA . LEU A 1 193 ? -10.217 5.912 0.559 1.00 94.62 193 LEU A CA 1
ATOM 1529 C C . LEU A 1 193 ? -9.024 6.004 -0.396 1.00 94.62 193 LEU A C 1
ATOM 1531 O O . LEU A 1 193 ? -8.992 6.902 -1.239 1.00 94.62 193 LEU A O 1
ATOM 1535 N N . PRO A 1 194 ? -8.076 5.052 -0.311 1.00 95.31 194 PRO A N 1
ATOM 1536 C CA . PRO A 1 194 ? -7.038 4.890 -1.321 1.00 95.31 194 PRO A CA 1
ATOM 1537 C C . PRO A 1 194 ? -7.644 4.839 -2.728 1.00 95.31 194 PRO A C 1
ATOM 1539 O O . PRO A 1 194 ? -8.579 4.075 -2.984 1.00 95.31 194 PRO A O 1
ATOM 1542 N N . ASN A 1 195 ? -7.126 5.667 -3.632 1.00 94.31 195 ASN A N 1
ATOM 1543 C CA . ASN A 1 195 ? -7.699 5.874 -4.951 1.00 94.31 195 ASN A CA 1
ATOM 1544 C C . ASN A 1 195 ? -7.566 4.591 -5.796 1.00 94.31 195 ASN A C 1
ATOM 1546 O O . ASN A 1 195 ? -6.438 4.173 -6.087 1.00 94.31 195 ASN A O 1
ATOM 1550 N N . PRO A 1 196 ? -8.679 3.987 -6.260 1.00 94.94 196 PRO A N 1
ATOM 1551 C CA . PRO A 1 196 ? -8.640 2.755 -7.047 1.00 94.94 196 PRO A CA 1
ATOM 1552 C C . PRO A 1 196 ? -7.785 2.866 -8.311 1.00 94.94 196 PRO A C 1
ATOM 1554 O O . PRO A 1 196 ? -7.145 1.899 -8.721 1.00 94.94 196 PRO A O 1
ATOM 1557 N N . ARG A 1 197 ? -7.731 4.056 -8.923 1.00 92.50 197 ARG A N 1
ATOM 1558 C CA . ARG A 1 197 ? -6.915 4.298 -10.113 1.00 92.50 197 ARG A CA 1
ATOM 1559 C C . ARG A 1 197 ? -5.426 4.266 -9.792 1.00 92.50 197 ARG A C 1
ATOM 1561 O O . ARG A 1 197 ? -4.663 3.700 -10.568 1.00 92.50 197 ARG A O 1
ATOM 1568 N N . TYR A 1 198 ? -5.013 4.851 -8.671 1.00 92.69 198 TYR A N 1
ATOM 1569 C CA . TYR A 1 198 ? -3.607 4.826 -8.274 1.00 92.69 198 TYR A CA 1
ATOM 1570 C C . TYR A 1 198 ? -3.153 3.403 -7.967 1.00 92.69 198 TYR A C 1
ATOM 1572 O O . TYR A 1 198 ? -2.117 2.973 -8.465 1.00 92.69 198 TYR A O 1
ATOM 1580 N N . LEU A 1 199 ? -3.981 2.639 -7.251 1.00 94.75 199 LEU A N 1
ATOM 1581 C CA . LEU A 1 199 ? -3.725 1.224 -6.977 1.00 94.75 199 LEU A CA 1
ATOM 1582 C C . LEU A 1 199 ? -3.639 0.396 -8.263 1.00 94.75 199 LEU A C 1
ATOM 1584 O O . LEU A 1 199 ? -2.747 -0.434 -8.398 1.00 94.75 199 LEU A O 1
ATOM 1588 N N . HIS A 1 200 ? -4.520 0.649 -9.235 1.00 92.25 200 HIS A N 1
ATOM 1589 C CA . HIS A 1 200 ? -4.485 -0.039 -10.524 1.00 92.25 200 HIS A CA 1
ATOM 1590 C C . HIS A 1 200 ? -3.202 0.254 -11.315 1.00 92.25 200 HIS A C 1
ATOM 1592 O O . HIS A 1 200 ? -2.594 -0.661 -11.878 1.00 92.25 200 HIS A O 1
ATOM 1598 N N . ILE A 1 201 ? -2.766 1.517 -11.344 1.00 88.31 201 ILE A N 1
ATOM 1599 C CA . ILE A 1 201 ? -1.517 1.894 -12.009 1.00 88.31 201 ILE A CA 1
ATOM 1600 C C . ILE A 1 201 ? -0.322 1.260 -11.285 1.00 88.31 201 ILE A C 1
ATOM 1602 O O . ILE A 1 201 ? 0.532 0.668 -11.942 1.00 88.31 201 ILE A O 1
ATOM 1606 N N . HIS A 1 202 ? -0.295 1.302 -9.951 1.00 90.00 202 HIS A N 1
ATOM 1607 C CA . HIS A 1 202 ? 0.729 0.639 -9.145 1.00 90.00 202 HIS A CA 1
ATOM 1608 C C . HIS A 1 202 ? 0.805 -0.864 -9.442 1.00 90.00 202 HIS A C 1
ATOM 1610 O O . HIS A 1 202 ? 1.871 -1.382 -9.757 1.00 90.00 202 HIS A O 1
ATOM 1616 N N . ALA A 1 203 ? -0.329 -1.568 -9.403 1.00 92.25 203 ALA A N 1
ATOM 1617 C CA . ALA A 1 203 ? -0.406 -2.995 -9.712 1.00 92.25 203 ALA A CA 1
ATOM 1618 C C . ALA A 1 203 ? 0.096 -3.306 -11.129 1.00 92.25 203 ALA A C 1
ATOM 1620 O O . ALA A 1 203 ? 0.814 -4.283 -11.336 1.00 92.25 203 ALA A O 1
ATOM 1621 N N . SER A 1 204 ? -0.227 -2.451 -12.101 1.00 87.06 204 SER A N 1
ATOM 1622 C CA . SER A 1 204 ? 0.281 -2.577 -13.470 1.00 87.06 204 SER A CA 1
ATOM 1623 C C . SER A 1 204 ? 1.804 -2.424 -13.522 1.00 87.06 204 SER A C 1
ATOM 1625 O O . SER A 1 204 ? 2.467 -3.217 -14.188 1.00 87.06 204 SER A O 1
ATOM 1627 N N . CYS A 1 205 ? 2.364 -1.470 -12.771 1.00 82.19 205 CYS A N 1
ATOM 1628 C CA . CYS A 1 205 ? 3.812 -1.290 -12.648 1.00 82.19 205 CYS A CA 1
ATOM 1629 C C . CYS A 1 205 ? 4.483 -2.523 -12.031 1.00 82.19 205 CYS A C 1
ATOM 1631 O O . CYS A 1 205 ? 5.464 -3.010 -12.590 1.00 82.19 205 CYS A O 1
ATOM 1633 N N . CYS A 1 206 ? 3.922 -3.080 -10.948 1.00 86.31 206 CYS A N 1
ATOM 1634 C CA . CYS A 1 206 ? 4.420 -4.320 -10.344 1.00 86.31 206 CYS A CA 1
ATOM 1635 C C . CYS A 1 206 ? 4.443 -5.458 -11.364 1.00 86.31 206 CYS A C 1
ATOM 1637 O O . CYS A 1 206 ? 5.474 -6.095 -11.565 1.00 86.31 206 CYS A O 1
ATOM 1639 N N . ARG A 1 207 ? 3.320 -5.691 -12.054 1.00 86.44 207 ARG A N 1
ATOM 1640 C CA . ARG A 1 207 ? 3.211 -6.768 -13.045 1.00 86.44 207 ARG A CA 1
ATOM 1641 C C . ARG A 1 207 ? 4.240 -6.618 -14.154 1.00 86.44 207 ARG A C 1
ATOM 1643 O O . ARG A 1 207 ? 4.903 -7.591 -14.491 1.00 86.44 207 ARG A O 1
ATOM 1650 N N . VAL A 1 208 ? 4.377 -5.419 -14.714 1.00 81.00 208 VAL A N 1
ATOM 1651 C CA . VAL A 1 208 ? 5.349 -5.144 -15.777 1.00 81.00 208 VAL A CA 1
ATOM 1652 C C . VAL A 1 208 ? 6.775 -5.405 -15.292 1.00 81.00 208 VAL A C 1
ATOM 1654 O O . VAL A 1 208 ? 7.505 -6.124 -15.967 1.00 81.00 208 VAL A O 1
ATOM 1657 N N . ALA A 1 209 ? 7.144 -4.894 -14.115 1.00 76.75 209 ALA A N 1
ATOM 1658 C CA . ALA A 1 209 ? 8.484 -5.058 -13.559 1.00 76.75 209 ALA A CA 1
ATOM 1659 C C . ALA A 1 209 ? 8.839 -6.529 -13.274 1.00 76.75 209 ALA A C 1
ATOM 1661 O O . ALA A 1 209 ? 9.977 -6.947 -13.502 1.00 76.75 209 ALA A O 1
ATOM 1662 N N . HIS A 1 210 ? 7.870 -7.324 -12.806 1.00 81.88 210 HIS A N 1
ATOM 1663 C CA . HIS A 1 210 ? 8.047 -8.763 -12.581 1.00 81.88 210 HIS A CA 1
ATOM 1664 C C . HIS A 1 210 ? 8.113 -9.550 -13.891 1.00 81.88 210 HIS A C 1
ATOM 1666 O O . HIS A 1 210 ? 9.032 -10.340 -14.084 1.00 81.88 210 HIS A O 1
ATOM 1672 N N . MET A 1 211 ? 7.181 -9.318 -14.821 1.00 81.25 211 MET A N 1
ATOM 1673 C CA . MET A 1 211 ? 7.141 -10.040 -16.103 1.00 81.25 211 MET A CA 1
ATOM 1674 C C . MET A 1 211 ? 8.364 -9.753 -16.978 1.00 81.25 211 MET A C 1
ATOM 1676 O O . MET A 1 211 ? 8.793 -10.621 -17.733 1.00 81.25 211 MET A O 1
ATOM 1680 N N . SER A 1 212 ? 8.940 -8.555 -16.879 1.00 71.75 212 SER A N 1
ATOM 1681 C CA . SER A 1 212 ? 10.164 -8.207 -17.596 1.00 71.75 212 SER A CA 1
ATOM 1682 C C . SER A 1 212 ? 11.434 -8.738 -16.920 1.00 71.75 212 SER A C 1
ATOM 1684 O O . SER A 1 212 ? 12.516 -8.591 -17.481 1.00 71.75 212 SER A O 1
ATOM 1686 N N . GLY A 1 213 ? 11.342 -9.281 -15.701 1.00 72.38 213 GLY A N 1
ATOM 1687 C CA . GLY A 1 213 ? 12.500 -9.638 -14.879 1.00 72.38 213 GLY A CA 1
ATOM 1688 C C . GLY A 1 213 ? 13.312 -8.435 -14.385 1.00 72.38 213 GLY A C 1
ATOM 1689 O O . GLY A 1 213 ? 14.433 -8.617 -13.919 1.00 72.38 213 GLY A O 1
ATOM 1690 N N . ALA A 1 214 ? 12.773 -7.212 -14.477 1.00 69.94 214 ALA A N 1
ATOM 1691 C CA . ALA A 1 214 ? 13.492 -6.011 -14.053 1.00 69.94 214 ALA A CA 1
ATOM 1692 C C . ALA A 1 214 ? 13.777 -6.050 -12.549 1.00 69.94 214 ALA A C 1
ATOM 1694 O O . ALA A 1 214 ? 14.881 -5.711 -12.144 1.00 69.94 214 ALA A O 1
ATOM 1695 N N . ILE A 1 215 ? 12.827 -6.532 -11.736 1.00 71.25 215 ILE A N 1
ATOM 1696 C CA . ILE A 1 215 ? 12.995 -6.626 -10.275 1.00 71.25 215 ILE A CA 1
ATOM 1697 C C . ILE A 1 215 ? 14.206 -7.473 -9.888 1.00 71.25 215 ILE A C 1
ATOM 1699 O O . ILE A 1 215 ? 15.023 -7.010 -9.105 1.00 71.25 215 ILE A O 1
ATOM 1703 N N . GLY A 1 216 ? 14.365 -8.663 -10.475 1.00 67.00 216 GLY A N 1
ATOM 1704 C CA . GLY A 1 216 ? 15.510 -9.525 -10.165 1.00 67.00 216 GLY A CA 1
ATOM 1705 C C . GLY A 1 216 ? 16.851 -8.903 -10.561 1.00 67.00 216 GLY A C 1
ATOM 1706 O O . GLY A 1 216 ? 17.853 -9.139 -9.903 1.00 67.00 216 GLY A O 1
ATOM 1707 N N . TYR A 1 217 ? 16.878 -8.065 -11.601 1.00 64.56 217 TYR A N 1
ATOM 1708 C CA . TYR A 1 217 ? 18.080 -7.310 -11.958 1.00 64.56 217 TYR A CA 1
ATOM 1709 C C . TYR A 1 217 ? 18.398 -6.205 -10.939 1.00 64.56 217 TYR A C 1
ATOM 1711 O O . TYR A 1 217 ? 19.560 -6.008 -10.610 1.00 64.56 217 TYR A O 1
ATOM 1719 N N . TYR A 1 218 ? 17.385 -5.511 -10.407 1.00 63.16 218 TYR A N 1
ATOM 1720 C CA . TYR A 1 218 ? 17.597 -4.530 -9.336 1.00 63.16 218 TYR A CA 1
ATOM 1721 C C . TYR A 1 218 ? 18.093 -5.174 -8.045 1.00 63.16 218 TYR A C 1
ATOM 1723 O O . TYR A 1 218 ? 18.992 -4.628 -7.424 1.00 63.16 218 TYR A O 1
ATOM 1731 N N . GLU A 1 219 ? 17.540 -6.327 -7.663 1.00 67.12 219 GLU A N 1
ATOM 1732 C CA . GLU A 1 219 ? 17.988 -7.049 -6.466 1.00 67.12 219 GLU A CA 1
ATOM 1733 C C . GLU A 1 219 ? 19.474 -7.416 -6.560 1.00 67.12 219 GLU A C 1
ATOM 1735 O O . GLU A 1 219 ? 20.202 -7.221 -5.596 1.00 67.12 219 GLU A O 1
ATOM 1740 N N . LEU A 1 220 ? 19.946 -7.839 -7.739 1.00 64.88 220 LEU A N 1
ATOM 1741 C CA . LEU A 1 220 ? 21.372 -8.092 -7.973 1.00 64.88 220 LEU A CA 1
ATOM 1742 C C . LEU A 1 220 ? 22.229 -6.827 -7.810 1.00 64.88 220 LEU A C 1
ATOM 1744 O O . LEU A 1 220 ? 23.275 -6.884 -7.179 1.00 64.88 220 LEU A O 1
ATOM 1748 N N . LEU A 1 221 ? 21.779 -5.681 -8.332 1.00 61.38 221 LEU A N 1
ATOM 1749 C CA . LEU A 1 221 ? 22.512 -4.413 -8.199 1.00 61.38 221 LEU A CA 1
ATOM 1750 C C . LEU A 1 221 ? 22.523 -3.847 -6.773 1.00 61.38 221 LEU A C 1
ATOM 1752 O O . LEU A 1 221 ? 23.407 -3.058 -6.447 1.00 61.38 221 LEU A O 1
ATOM 1756 N N . ASP A 1 222 ? 21.515 -4.166 -5.961 1.00 57.69 222 ASP A N 1
ATOM 1757 C CA . ASP A 1 222 ? 21.460 -3.751 -4.557 1.00 57.69 222 ASP A CA 1
ATOM 1758 C C . ASP A 1 222 ? 22.280 -4.685 -3.647 1.00 57.69 222 ASP A C 1
ATOM 1760 O O . ASP A 1 222 ? 22.795 -4.218 -2.629 1.00 57.69 222 ASP A O 1
ATOM 1764 N N . ASP A 1 223 ? 22.408 -5.969 -4.009 1.00 57.44 223 ASP A N 1
ATOM 1765 C CA . ASP A 1 223 ? 23.211 -6.970 -3.290 1.00 57.44 223 ASP A CA 1
ATOM 1766 C C . ASP A 1 223 ? 24.714 -6.880 -3.620 1.00 57.44 223 ASP A C 1
ATOM 1768 O O . ASP A 1 223 ? 25.551 -7.185 -2.764 1.00 57.44 223 ASP A O 1
ATOM 1772 N N . ASP A 1 224 ? 25.069 -6.448 -4.833 1.00 54.03 224 ASP A N 1
ATOM 1773 C CA . ASP A 1 224 ? 26.453 -6.171 -5.203 1.00 54.03 224 ASP A CA 1
ATOM 1774 C C . ASP A 1 224 ? 26.895 -4.848 -4.537 1.00 54.03 224 ASP A C 1
ATOM 1776 O O . ASP A 1 224 ? 26.545 -3.751 -4.969 1.00 54.03 224 ASP A O 1
ATOM 1780 N N . ASP A 1 225 ? 27.733 -4.941 -3.495 1.00 48.72 225 ASP A N 1
ATOM 1781 C CA . ASP A 1 225 ? 28.501 -3.832 -2.879 1.00 48.72 225 ASP A CA 1
ATOM 1782 C C . ASP A 1 225 ? 29.468 -3.133 -3.878 1.00 48.72 225 ASP A C 1
ATOM 1784 O O . ASP A 1 225 ? 30.346 -2.354 -3.487 1.00 48.72 225 ASP A O 1
ATOM 1788 N N . ASP A 1 226 ? 29.330 -3.414 -5.174 1.00 48.00 226 ASP A N 1
ATOM 1789 C CA . ASP A 1 226 ? 30.183 -2.930 -6.237 1.00 48.00 226 ASP A CA 1
ATOM 1790 C C . ASP A 1 226 ? 29.818 -1.495 -6.642 1.00 48.00 226 ASP A C 1
ATOM 1792 O O . ASP A 1 226 ? 28.669 -1.046 -6.685 1.00 48.00 226 ASP A O 1
ATOM 1796 N N . GLU A 1 227 ? 30.879 -0.742 -6.906 1.00 47.47 227 GLU A N 1
ATOM 1797 C CA . GLU A 1 227 ? 30.891 0.636 -7.368 1.00 47.47 227 GLU A CA 1
ATOM 1798 C C . GLU A 1 227 ? 29.887 0.836 -8.514 1.00 47.47 227 GLU A C 1
ATOM 1800 O O . GLU A 1 227 ? 30.020 0.233 -9.574 1.00 47.47 227 GLU A O 1
ATOM 1805 N N . TYR A 1 228 ? 28.872 1.680 -8.285 1.00 48.50 228 TYR A N 1
ATOM 1806 C CA . TYR A 1 228 ? 27.873 2.073 -9.283 1.00 48.50 228 TYR A CA 1
ATOM 1807 C C . TYR A 1 228 ? 28.550 2.400 -10.625 1.00 48.50 228 TYR A C 1
ATOM 1809 O O . TYR A 1 228 ? 29.140 3.472 -10.790 1.00 48.50 228 TYR A O 1
ATOM 1817 N N . ASP A 1 229 ? 28.459 1.479 -11.589 1.00 52.84 229 ASP A N 1
ATOM 1818 C CA . ASP A 1 229 ? 28.950 1.708 -12.941 1.00 52.84 229 ASP A CA 1
ATOM 1819 C C . ASP A 1 229 ? 27.979 2.651 -13.652 1.00 52.84 229 ASP A C 1
ATOM 1821 O O . ASP A 1 229 ? 26.963 2.243 -14.217 1.00 52.84 229 ASP A O 1
ATOM 1825 N N . SER A 1 230 ? 28.310 3.942 -13.632 1.00 45.88 230 SER A N 1
ATOM 1826 C CA . SER A 1 230 ? 27.571 4.994 -14.345 1.00 45.88 230 SER A CA 1
ATOM 1827 C C . SER A 1 230 ? 27.448 4.765 -15.863 1.00 45.88 230 SER A C 1
ATOM 1829 O O . SER A 1 230 ? 26.691 5.478 -16.522 1.00 45.88 230 SER A O 1
ATOM 1831 N N . THR A 1 231 ? 28.179 3.791 -16.420 1.00 48.62 231 THR A N 1
ATOM 1832 C CA . THR A 1 231 ? 28.136 3.379 -17.831 1.00 48.62 231 THR A CA 1
ATOM 1833 C C . THR A 1 231 ? 27.498 2.004 -18.060 1.00 48.62 231 THR A C 1
ATOM 1835 O O . THR A 1 231 ? 27.337 1.591 -19.212 1.00 48.62 231 THR A O 1
ATOM 1838 N N . GLY A 1 232 ? 27.095 1.316 -16.988 1.00 53.28 232 GLY A N 1
ATOM 1839 C CA . GLY A 1 232 ? 26.436 0.016 -17.024 1.00 53.28 232 GLY A CA 1
ATOM 1840 C C . GLY A 1 232 ? 24.991 0.092 -17.526 1.00 53.28 232 GLY A C 1
ATOM 1841 O O . GLY A 1 232 ? 24.386 1.162 -17.624 1.00 53.28 232 GLY A O 1
ATOM 1842 N N . VAL A 1 233 ? 24.408 -1.065 -17.859 1.00 51.94 233 VAL A N 1
ATOM 1843 C CA . VAL A 1 233 ? 23.018 -1.127 -18.335 1.00 51.94 233 VAL A CA 1
ATOM 1844 C C . VAL A 1 233 ? 22.088 -0.694 -17.205 1.00 51.94 233 VAL A C 1
ATOM 1846 O O . VAL A 1 233 ? 21.942 -1.392 -16.196 1.00 51.94 233 VAL A O 1
ATOM 1849 N N . VAL A 1 234 ? 21.435 0.455 -17.386 1.00 53.66 234 VAL A N 1
ATOM 1850 C CA . VAL A 1 234 ? 20.476 0.975 -16.415 1.00 53.66 234 VAL A CA 1
ATOM 1851 C C . V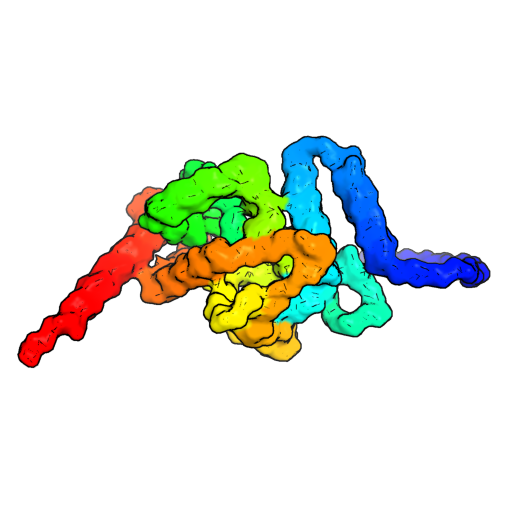AL A 1 234 ? 19.312 -0.016 -16.337 1.00 53.66 234 VAL A C 1
ATOM 1853 O O . VAL A 1 234 ? 18.827 -0.483 -17.369 1.00 53.66 234 VAL A O 1
ATOM 1856 N N . PRO A 1 235 ? 18.783 -0.328 -15.150 1.00 51.28 235 PRO A N 1
ATOM 1857 C CA . PRO A 1 235 ? 17.628 -1.221 -15.023 1.00 51.28 235 PRO A CA 1
ATOM 1858 C C . PRO A 1 235 ? 16.398 -0.809 -15.856 1.00 51.28 235 PRO A C 1
ATOM 1860 O O . PRO A 1 235 ? 15.602 -1.639 -16.293 1.00 51.28 235 PRO A O 1
ATOM 1863 N N . ALA A 1 236 ? 16.278 0.490 -16.136 1.00 52.22 236 ALA A N 1
ATOM 1864 C CA . ALA A 1 236 ? 15.301 1.069 -17.049 1.00 52.22 236 ALA A CA 1
ATOM 1865 C C . ALA A 1 236 ? 15.459 0.577 -18.500 1.00 52.22 236 ALA A C 1
ATOM 1867 O O . ALA A 1 236 ? 14.475 0.451 -19.232 1.00 52.22 236 ALA A O 1
ATOM 1868 N N . ASP A 1 237 ? 16.694 0.319 -18.917 1.00 59.53 237 ASP A N 1
ATOM 1869 C CA . ASP A 1 237 ? 17.050 -0.167 -20.245 1.00 59.53 237 ASP A CA 1
ATOM 1870 C C . ASP A 1 237 ? 16.903 -1.685 -20.324 1.00 59.53 237 ASP A C 1
ATOM 1872 O O . ASP A 1 237 ? 16.453 -2.187 -21.349 1.00 59.53 237 ASP A O 1
ATOM 1876 N N . VAL A 1 238 ? 17.126 -2.402 -19.215 1.00 60.94 238 VAL A N 1
ATOM 1877 C CA . VAL A 1 238 ? 16.728 -3.815 -19.085 1.00 60.94 238 VAL A CA 1
ATOM 1878 C C . VAL A 1 238 ? 15.216 -3.956 -19.232 1.00 60.94 238 VAL A C 1
ATOM 1880 O O . VAL A 1 238 ? 14.753 -4.775 -20.020 1.00 60.94 238 VAL A O 1
ATOM 1883 N N . LEU A 1 239 ? 14.429 -3.132 -18.535 1.00 61.44 239 LEU A N 1
ATOM 1884 C CA . LEU A 1 239 ? 12.972 -3.133 -18.662 1.00 61.44 239 LEU A CA 1
ATOM 1885 C C . LEU A 1 239 ? 12.527 -2.830 -20.101 1.00 61.44 239 LEU A C 1
ATOM 1887 O O . LEU A 1 239 ? 11.686 -3.544 -20.642 1.00 61.44 239 LEU A O 1
ATOM 1891 N N . ALA A 1 240 ? 13.097 -1.800 -20.731 1.00 61.47 240 ALA A N 1
ATOM 1892 C CA . ALA A 1 240 ? 12.765 -1.434 -22.106 1.00 61.47 240 ALA A CA 1
ATOM 1893 C C . ALA A 1 240 ? 13.144 -2.537 -23.110 1.00 61.47 240 ALA A C 1
ATOM 1895 O O . ALA A 1 240 ? 12.323 -2.892 -23.955 1.00 61.47 240 ALA A O 1
ATOM 1896 N N . ALA A 1 241 ? 14.341 -3.118 -22.986 1.00 61.44 241 ALA A N 1
ATOM 1897 C CA . ALA A 1 241 ? 14.792 -4.232 -23.816 1.00 61.44 241 ALA A CA 1
ATOM 1898 C C . ALA A 1 241 ? 13.889 -5.460 -23.641 1.00 61.44 241 ALA A C 1
ATOM 1900 O O . ALA A 1 241 ? 13.448 -6.059 -24.615 1.00 61.44 241 ALA A O 1
ATOM 1901 N N . ARG A 1 242 ? 13.520 -5.785 -22.400 1.00 63.97 242 ARG A N 1
ATOM 1902 C CA . ARG A 1 242 ? 12.646 -6.924 -22.101 1.00 63.97 242 ARG A CA 1
ATOM 1903 C C . ARG A 1 242 ? 11.221 -6.714 -22.594 1.00 63.97 242 ARG A C 1
ATOM 1905 O O . ARG A 1 242 ? 10.623 -7.647 -23.117 1.00 63.97 242 ARG A O 1
ATOM 1912 N N . LEU A 1 243 ? 10.674 -5.504 -22.483 1.00 60.50 243 LEU A N 1
ATOM 1913 C CA . LEU A 1 243 ? 9.366 -5.182 -23.061 1.00 60.50 243 LEU A CA 1
ATOM 1914 C C . LEU A 1 243 ? 9.389 -5.254 -24.592 1.00 60.50 243 LEU A C 1
ATOM 1916 O O . LEU A 1 243 ? 8.424 -5.729 -25.191 1.00 60.50 243 LEU A O 1
ATOM 1920 N N . TYR A 1 244 ? 10.491 -4.840 -25.217 1.00 60.97 244 TYR A N 1
ATOM 1921 C CA . TYR A 1 244 ? 10.699 -4.987 -26.654 1.00 60.97 244 TYR A CA 1
ATOM 1922 C C . TYR A 1 244 ? 10.749 -6.469 -27.066 1.00 60.97 244 TYR A C 1
ATOM 1924 O O . TYR A 1 244 ? 9.988 -6.877 -27.945 1.00 60.97 244 TYR A O 1
ATOM 1932 N N . ASP A 1 245 ? 11.512 -7.308 -26.363 1.00 61.41 245 ASP A N 1
ATOM 1933 C CA . ASP A 1 245 ? 11.563 -8.761 -26.596 1.00 61.41 245 ASP A CA 1
ATOM 1934 C C . ASP A 1 245 ? 10.182 -9.430 -26.436 1.00 61.41 245 ASP A C 1
ATOM 1936 O O . ASP A 1 245 ? 9.780 -10.280 -27.239 1.00 61.41 245 ASP A O 1
ATOM 1940 N N . ILE A 1 246 ? 9.413 -9.025 -25.418 1.00 57.19 246 ILE A N 1
ATOM 1941 C CA . ILE A 1 246 ? 8.042 -9.508 -25.192 1.00 57.19 246 ILE A CA 1
ATOM 1942 C C . ILE A 1 246 ? 7.120 -9.085 -26.344 1.00 57.19 246 ILE A C 1
ATOM 1944 O O . ILE A 1 246 ? 6.336 -9.896 -26.835 1.00 57.19 246 ILE A O 1
ATOM 1948 N N . SER A 1 247 ? 7.225 -7.843 -26.826 1.00 55.91 247 SER A N 1
ATOM 1949 C CA . SER A 1 247 ? 6.400 -7.379 -27.951 1.00 55.91 247 SER A CA 1
ATOM 1950 C C . SER A 1 247 ? 6.701 -8.129 -29.254 1.00 55.91 247 SER A C 1
ATOM 1952 O O . SER A 1 247 ? 5.781 -8.467 -29.999 1.00 55.91 247 SER A O 1
ATOM 1954 N N . ILE A 1 248 ? 7.971 -8.468 -29.491 1.00 57.56 248 ILE A N 1
ATOM 1955 C CA . ILE A 1 248 ? 8.398 -9.236 -30.662 1.00 57.56 248 ILE A CA 1
ATOM 1956 C C . ILE A 1 248 ? 7.902 -10.681 -30.558 1.00 57.56 248 ILE A C 1
ATOM 1958 O O . ILE A 1 248 ? 7.320 -11.212 -31.503 1.00 57.56 248 ILE A O 1
ATOM 1962 N N . SER A 1 249 ? 8.068 -11.321 -29.403 1.00 58.41 249 SER A N 1
ATOM 1963 C CA . SER A 1 249 ? 7.614 -12.704 -29.203 1.00 58.41 249 SER A CA 1
ATOM 1964 C C . SER A 1 249 ? 6.089 -12.860 -29.291 1.00 58.41 249 SER A C 1
ATOM 1966 O O . SER A 1 249 ? 5.618 -13.875 -29.801 1.00 58.41 249 SER A O 1
ATOM 1968 N N . GLN A 1 250 ? 5.307 -11.849 -28.893 1.00 53.34 250 GLN A N 1
ATOM 1969 C CA . GLN A 1 250 ? 3.850 -11.845 -29.086 1.00 53.34 250 GLN A CA 1
ATOM 1970 C C . GLN A 1 250 ? 3.431 -11.636 -30.551 1.00 53.34 250 GLN A C 1
ATOM 1972 O O . GLN A 1 250 ? 2.444 -12.234 -30.985 1.00 53.34 250 GLN A O 1
ATOM 1977 N N . SER A 1 251 ? 4.187 -10.866 -31.345 1.00 51.66 251 SER A N 1
ATOM 1978 C CA . SER A 1 251 ? 3.901 -10.726 -32.783 1.00 51.66 251 SER A CA 1
ATOM 1979 C C . SER A 1 251 ? 4.054 -12.039 -33.560 1.00 51.66 251 SER A C 1
ATOM 1981 O O . SER A 1 251 ? 3.232 -12.321 -34.423 1.00 51.66 251 SER A O 1
ATOM 1983 N N . TYR A 1 252 ? 4.994 -12.911 -33.177 1.00 50.72 252 TYR A N 1
ATOM 1984 C CA . TYR A 1 252 ? 5.178 -14.219 -33.825 1.00 50.72 252 TYR A CA 1
ATOM 1985 C C . TYR A 1 252 ? 4.112 -15.269 -33.470 1.00 50.72 252 TYR A C 1
ATOM 1987 O O . TYR A 1 252 ? 4.015 -16.291 -34.142 1.00 50.72 252 TYR A O 1
ATOM 1995 N N . LEU A 1 253 ? 3.304 -15.039 -32.431 1.00 49.00 253 LEU A N 1
ATOM 1996 C CA . LEU A 1 253 ? 2.175 -15.907 -32.064 1.00 49.00 253 LEU A CA 1
ATOM 1997 C C . LEU A 1 253 ? 0.857 -15.487 -32.738 1.00 49.00 253 LEU A C 1
ATOM 1999 O O . LEU A 1 253 ? -0.153 -16.171 -32.584 1.00 49.00 253 LEU A O 1
ATOM 2003 N N . SER A 1 254 ? 0.866 -14.364 -33.463 1.00 48.00 254 SER A N 1
ATOM 2004 C CA . SER A 1 254 ? -0.318 -13.765 -34.090 1.00 48.00 254 SER A CA 1
ATOM 2005 C C . SER A 1 254 ? -0.433 -14.054 -35.589 1.00 48.00 254 SER A C 1
ATOM 2007 O O . SER A 1 254 ? -1.455 -13.708 -36.178 1.00 48.00 254 SER A O 1
ATOM 2009 N N . ASP A 1 255 ? 0.573 -14.692 -36.192 1.00 42.56 255 ASP A N 1
ATOM 2010 C CA . ASP A 1 255 ? 0.559 -15.090 -37.599 1.00 42.56 255 ASP A CA 1
ATOM 2011 C C . ASP A 1 255 ? 0.178 -16.576 -37.717 1.00 42.56 255 ASP A C 1
ATOM 2013 O O . ASP A 1 255 ? 1.026 -17.451 -37.516 1.00 42.56 255 ASP A O 1
ATOM 2017 N N . PRO A 1 256 ? -1.089 -16.909 -38.026 1.00 42.50 256 PRO A N 1
ATOM 2018 C CA . PRO A 1 256 ? -1.426 -18.254 -38.451 1.00 42.50 256 PRO A CA 1
ATOM 2019 C C . PRO A 1 256 ? -0.894 -18.458 -39.876 1.00 42.50 256 PRO A C 1
ATOM 2021 O O . PRO A 1 256 ? -1.254 -17.716 -40.792 1.00 42.50 256 PRO A O 1
ATOM 2024 N N . VAL A 1 257 ? -0.042 -19.471 -40.051 1.00 43.38 257 VAL A N 1
ATOM 2025 C CA . VAL A 1 257 ? 0.165 -20.122 -41.357 1.00 43.38 257 VAL A CA 1
ATOM 2026 C C . VAL A 1 257 ? -1.073 -20.940 -41.704 1.00 43.38 257 VAL A C 1
ATOM 2028 O O . VAL A 1 257 ? -1.584 -21.632 -40.792 1.00 43.38 257 VAL A O 1
#

pLDDT: mean 72.6, std 20.1, range [27.94, 98.31]

Organism: NCBI:txid1314782

Radius of gyration: 22.6 Å; chains: 1; bounding box: 48×46×89 Å